Protein AF-A0AAW2I4M1-F1 (afdb_monomer_lite)

InterPro domains:
  IPR051825 SRC Kinase Signaling Inhibitor [PTHR22741] (26-265)

Structure (mmCIF, N/CA/C/O backbone):
data_AF-A0AAW2I4M1-F1
#
_entry.id   AF-A0AAW2I4M1-F1
#
loop_
_atom_site.group_PDB
_atom_site.id
_atom_site.type_symbol
_atom_site.label_atom_id
_atom_site.label_alt_id
_atom_site.label_comp_id
_atom_site.label_asym_id
_atom_site.label_entity_id
_atom_site.label_seq_id
_atom_site.pdbx_PDB_ins_code
_atom_site.Cartn_x
_atom_site.Cartn_y
_atom_site.Cartn_z
_atom_site.occupancy
_atom_site.B_iso_or_equiv
_atom_site.auth_seq_id
_atom_site.auth_comp_id
_atom_site.auth_asym_id
_atom_site.auth_atom_id
_atom_site.pdbx_PDB_model_num
ATOM 1 N N . MET A 1 1 ? 21.484 -5.268 18.959 1.00 37.41 1 MET A N 1
ATOM 2 C CA . MET A 1 1 ? 22.432 -4.167 18.693 1.00 37.41 1 MET A CA 1
ATOM 3 C C . MET A 1 1 ? 23.363 -4.617 17.580 1.00 37.41 1 MET A C 1
ATOM 5 O O . MET A 1 1 ? 24.277 -5.380 17.849 1.00 37.41 1 MET A O 1
ATOM 9 N N . TYR A 1 2 ? 23.075 -4.249 16.332 1.00 39.19 2 TYR A N 1
ATOM 10 C CA . TYR A 1 2 ? 23.971 -4.534 15.210 1.00 39.19 2 TYR A CA 1
ATOM 11 C C . TYR A 1 2 ? 24.931 -3.354 15.072 1.00 39.19 2 TYR A C 1
ATOM 13 O O . TYR A 1 2 ? 24.495 -2.235 14.808 1.00 39.19 2 TYR A O 1
ATOM 21 N N . SER A 1 3 ? 26.212 -3.599 15.346 1.00 45.34 3 SER A N 1
ATOM 22 C CA . SER A 1 3 ? 27.266 -2.592 15.266 1.00 45.34 3 SER A CA 1
ATOM 23 C C . SER A 1 3 ? 27.351 -2.020 13.856 1.00 45.34 3 SER A C 1
ATOM 25 O O . SER A 1 3 ? 27.532 -2.750 12.883 1.00 45.34 3 SER A O 1
ATOM 27 N N . VAL A 1 4 ? 27.239 -0.697 13.771 1.00 45.97 4 VAL A N 1
ATOM 28 C CA . VAL A 1 4 ? 27.587 0.099 12.596 1.00 45.97 4 VAL A CA 1
ATOM 29 C C . VAL A 1 4 ? 29.081 -0.101 12.360 1.00 45.97 4 VAL A C 1
ATOM 31 O O . VAL A 1 4 ? 29.912 0.450 13.078 1.00 45.97 4 VAL A O 1
ATOM 34 N N . ILE A 1 5 ? 29.428 -0.957 11.402 1.00 53.38 5 ILE A N 1
ATOM 35 C CA . ILE A 1 5 ? 30.808 -1.098 10.948 1.00 53.38 5 ILE A CA 1
ATOM 36 C C . ILE A 1 5 ? 31.133 0.200 10.211 1.00 53.38 5 ILE A C 1
ATOM 38 O O . ILE A 1 5 ? 30.559 0.498 9.165 1.00 53.38 5 ILE A O 1
ATOM 42 N N . ASP A 1 6 ? 32.002 0.999 10.820 1.00 50.81 6 ASP A N 1
ATOM 43 C CA . ASP A 1 6 ? 32.414 2.313 10.346 1.00 50.81 6 ASP A CA 1
ATOM 44 C C . ASP A 1 6 ? 32.931 2.210 8.898 1.00 50.81 6 ASP A C 1
ATOM 46 O O . ASP A 1 6 ? 33.855 1.445 8.601 1.00 50.81 6 ASP A O 1
ATOM 50 N N . GLY A 1 7 ? 32.321 2.952 7.967 1.00 53.25 7 GLY A N 1
ATOM 51 C CA . GLY A 1 7 ? 32.614 2.858 6.529 1.00 53.25 7 GLY A CA 1
ATOM 52 C C . GLY A 1 7 ? 34.081 3.141 6.182 1.00 53.25 7 GLY A C 1
ATOM 53 O O . GLY A 1 7 ? 34.576 2.683 5.152 1.00 53.25 7 GLY A O 1
ATOM 54 N N . LYS A 1 8 ? 34.812 3.821 7.075 1.00 53.81 8 LYS A N 1
ATOM 55 C CA . LYS A 1 8 ? 36.263 4.035 6.970 1.00 53.81 8 LYS A CA 1
ATOM 56 C C . LYS A 1 8 ? 37.068 2.751 7.178 1.00 53.81 8 LYS A C 1
ATOM 58 O O . LYS A 1 8 ? 38.068 2.549 6.495 1.00 53.81 8 LYS A O 1
ATOM 63 N N . VAL A 1 9 ? 36.621 1.869 8.073 1.00 55.88 9 VAL A N 1
ATOM 64 C CA . VAL A 1 9 ? 37.269 0.576 8.343 1.00 55.88 9 VAL A CA 1
ATOM 65 C C . VAL A 1 9 ? 37.060 -0.362 7.160 1.00 55.88 9 VAL A C 1
ATOM 67 O O . VAL A 1 9 ? 38.011 -0.981 6.693 1.00 55.88 9 VAL A O 1
ATOM 70 N N . LEU A 1 10 ? 35.847 -0.394 6.602 1.00 58.41 10 LEU A N 1
ATOM 71 C CA . LEU A 1 10 ? 35.556 -1.210 5.424 1.00 58.41 10 LEU A CA 1
ATOM 72 C C . LEU A 1 10 ? 36.328 -0.721 4.185 1.00 58.41 10 LEU A C 1
ATOM 74 O O . LEU A 1 10 ? 36.906 -1.531 3.462 1.00 58.41 10 LEU A O 1
ATOM 78 N N . PHE A 1 11 ? 36.416 0.597 3.974 1.00 59.78 11 PHE A N 1
ATOM 79 C CA . PHE A 1 11 ? 37.222 1.176 2.894 1.00 59.78 11 PHE A CA 1
ATOM 80 C C . PHE A 1 11 ? 38.722 0.898 3.073 1.00 59.78 11 PHE A C 1
ATOM 82 O O . PHE A 1 11 ? 39.405 0.571 2.104 1.00 59.78 11 PHE A O 1
ATOM 89 N N . GLY A 1 12 ? 39.226 0.962 4.310 1.00 63.06 12 GLY A N 1
ATOM 90 C CA . GLY A 1 12 ? 40.608 0.620 4.643 1.00 63.06 12 GLY A CA 1
ATOM 91 C C . GLY A 1 12 ? 40.937 -0.844 4.352 1.00 63.06 12 GLY A C 1
ATOM 92 O O . GLY A 1 12 ? 41.943 -1.126 3.707 1.00 63.06 12 GLY A O 1
ATOM 93 N N . VAL A 1 13 ? 40.061 -1.774 4.738 1.00 64.75 13 VAL A N 1
ATOM 94 C CA . VAL A 1 13 ? 40.242 -3.208 4.464 1.00 64.75 13 VAL A CA 1
ATOM 95 C C . VAL A 1 13 ? 40.206 -3.489 2.958 1.00 64.75 13 VAL A C 1
ATOM 97 O O . VAL A 1 13 ? 41.055 -4.220 2.456 1.00 64.75 13 VAL A O 1
ATOM 100 N N . ILE A 1 14 ? 39.303 -2.849 2.209 1.00 65.25 14 ILE A N 1
ATOM 101 C CA . ILE A 1 14 ? 39.230 -2.992 0.745 1.00 65.25 14 ILE A CA 1
ATOM 102 C C . ILE A 1 14 ? 40.476 -2.407 0.059 1.00 65.25 14 ILE A C 1
ATOM 104 O O . ILE A 1 14 ? 41.011 -3.028 -0.859 1.00 65.25 14 ILE A O 1
ATOM 108 N N . MET A 1 15 ? 40.985 -1.255 0.507 1.00 65.12 15 MET A N 1
ATOM 109 C CA . MET A 1 15 ? 42.227 -0.673 -0.021 1.00 65.12 15 MET A CA 1
ATOM 110 C C . MET A 1 15 ? 43.449 -1.539 0.287 1.00 65.12 15 MET A C 1
ATOM 112 O O . MET A 1 15 ? 44.281 -1.733 -0.594 1.00 65.12 15 MET A O 1
ATOM 116 N N . VAL A 1 16 ? 43.547 -2.106 1.493 1.00 61.16 16 VAL A N 1
ATOM 117 C CA . VAL A 1 16 ? 44.640 -3.020 1.859 1.00 61.16 16 VAL A CA 1
ATOM 118 C C . VAL A 1 16 ? 44.582 -4.293 1.016 1.00 61.16 16 VAL A C 1
ATOM 120 O O . VAL A 1 16 ? 45.611 -4.713 0.496 1.00 61.16 16 VAL A O 1
ATOM 123 N N . ILE A 1 17 ? 43.395 -4.863 0.790 1.00 57.47 17 ILE A N 1
ATOM 124 C CA . ILE A 1 17 ? 43.227 -6.042 -0.073 1.00 57.47 17 ILE A CA 1
ATOM 125 C C . ILE A 1 17 ? 43.612 -5.714 -1.526 1.00 57.47 17 ILE A C 1
ATOM 127 O O . ILE A 1 17 ? 44.391 -6.453 -2.123 1.00 57.47 17 ILE A O 1
ATOM 131 N N . LEU A 1 18 ? 43.174 -4.571 -2.067 1.00 53.28 18 LEU A N 1
ATOM 132 C CA . LEU A 1 18 ? 43.501 -4.147 -3.436 1.00 53.28 18 LEU A CA 1
ATOM 133 C C . LEU A 1 18 ? 44.983 -3.782 -3.632 1.00 53.28 18 LEU A C 1
ATOM 135 O O . LEU A 1 18 ? 45.526 -3.993 -4.718 1.00 53.28 18 LEU A O 1
ATOM 139 N N . VAL A 1 19 ? 45.650 -3.238 -2.609 1.00 53.59 19 VAL A N 1
ATOM 140 C CA . VAL A 1 19 ? 47.096 -2.956 -2.633 1.00 53.59 19 VAL A CA 1
ATOM 141 C C . VAL A 1 19 ? 47.898 -4.258 -2.544 1.00 53.59 19 VAL A C 1
ATOM 143 O O . VAL A 1 19 ? 48.829 -4.450 -3.325 1.00 53.59 19 VAL A O 1
ATOM 146 N N . VAL A 1 20 ? 47.487 -5.196 -1.685 1.00 49.62 20 VAL A N 1
ATOM 147 C CA . VAL A 1 20 ? 48.122 -6.519 -1.550 1.00 49.62 20 VAL A CA 1
ATOM 148 C C . VAL A 1 20 ? 47.950 -7.370 -2.818 1.00 49.62 20 VAL A C 1
ATOM 150 O O . VAL A 1 20 ? 48.879 -8.076 -3.214 1.00 49.62 20 VAL A O 1
ATOM 153 N N . GLU A 1 21 ? 46.813 -7.281 -3.514 1.00 47.69 21 GLU A N 1
ATOM 154 C CA . GLU A 1 21 ? 46.598 -7.976 -4.795 1.00 47.69 21 GLU A CA 1
ATOM 155 C C . GLU A 1 21 ? 47.431 -7.398 -5.949 1.00 47.69 21 GLU A C 1
ATOM 157 O O . GLU A 1 21 ? 47.847 -8.139 -6.851 1.00 47.69 21 GLU A O 1
ATOM 162 N N . ARG A 1 22 ? 47.729 -6.091 -5.906 1.00 50.09 22 ARG A N 1
ATOM 163 C CA . ARG A 1 22 ? 48.550 -5.406 -6.916 1.00 50.09 22 ARG A CA 1
ATOM 164 C C . ARG A 1 22 ? 50.025 -5.813 -6.871 1.00 50.09 22 ARG A C 1
ATOM 166 O O . ARG A 1 22 ? 50.647 -5.871 -7.932 1.00 50.09 22 ARG A O 1
ATOM 173 N N . ASP A 1 23 ? 50.569 -6.123 -5.693 1.00 42.94 23 ASP A N 1
ATOM 174 C CA . ASP A 1 23 ? 51.990 -6.483 -5.530 1.00 42.94 23 ASP A CA 1
ATOM 175 C C . ASP A 1 23 ? 52.293 -7.980 -5.716 1.00 42.94 23 ASP A C 1
ATOM 177 O O . ASP A 1 23 ? 53.435 -8.352 -5.983 1.00 42.94 23 ASP A O 1
ATOM 181 N N . ARG A 1 24 ? 51.283 -8.859 -5.681 1.00 50.50 24 ARG A N 1
ATOM 182 C CA . ARG A 1 24 ? 51.477 -10.316 -5.838 1.00 50.50 24 ARG A CA 1
ATOM 183 C C . ARG A 1 24 ? 51.859 -10.788 -7.247 1.00 50.50 24 ARG A C 1
ATOM 185 O O . ARG A 1 24 ? 52.214 -11.950 -7.414 1.00 50.50 24 ARG A O 1
ATOM 192 N N . HIS A 1 25 ? 51.809 -9.915 -8.254 1.00 48.94 25 HIS A N 1
ATOM 193 C CA . HIS A 1 25 ? 51.965 -10.301 -9.664 1.00 48.94 25 HIS A CA 1
ATOM 194 C C . HIS A 1 25 ? 53.190 -9.703 -10.368 1.00 48.94 25 HIS A C 1
ATOM 196 O O . HIS A 1 25 ? 53.301 -9.809 -11.592 1.00 48.94 25 HIS A O 1
ATOM 202 N N . LYS A 1 26 ? 54.136 -9.098 -9.640 1.00 41.81 26 LYS A N 1
ATOM 203 C CA . LYS A 1 26 ? 55.430 -8.744 -10.239 1.00 41.81 26 LYS A CA 1
ATOM 204 C C . LYS A 1 26 ? 56.326 -9.989 -10.296 1.00 41.81 26 LYS A C 1
ATOM 206 O O . LYS A 1 26 ? 56.642 -10.539 -9.243 1.00 41.81 26 LYS A O 1
ATOM 211 N N . PRO A 1 27 ? 56.758 -10.453 -11.484 1.00 47.62 27 PRO A N 1
ATOM 212 C CA . PRO A 1 27 ? 57.771 -11.498 -11.549 1.00 47.62 27 PRO A CA 1
ATOM 213 C C . PRO A 1 27 ? 59.093 -10.967 -10.965 1.00 47.62 27 PRO A C 1
ATOM 215 O O . PRO A 1 27 ? 59.407 -9.788 -11.167 1.00 47.62 27 PRO A O 1
ATOM 218 N N . PRO A 1 28 ? 59.874 -11.801 -10.251 1.00 53.78 28 PRO A N 1
ATOM 219 C CA . PRO A 1 28 ? 61.160 -11.381 -9.708 1.00 53.78 28 PRO A CA 1
ATOM 220 C C . PRO A 1 28 ? 62.112 -10.959 -10.842 1.00 53.78 28 PRO A C 1
ATOM 222 O O . PRO A 1 28 ? 62.035 -11.515 -11.946 1.00 53.78 28 PRO A O 1
ATOM 225 N N . PRO A 1 29 ? 63.000 -9.975 -10.601 1.00 53.22 29 PRO A N 1
ATOM 226 C CA . PRO A 1 29 ? 63.954 -9.529 -11.609 1.00 53.22 29 PRO A CA 1
ATOM 227 C C . PRO A 1 29 ? 64.901 -10.679 -11.995 1.00 53.22 29 PRO A C 1
ATOM 229 O O . PRO A 1 29 ? 65.249 -11.497 -11.139 1.00 53.22 29 PRO A O 1
ATOM 232 N N . PRO A 1 30 ? 65.325 -10.769 -13.270 1.00 54.16 30 PRO A N 1
ATOM 233 C CA . PRO A 1 30 ? 66.221 -11.833 -13.706 1.00 54.16 30 PRO A CA 1
ATOM 234 C C . PRO A 1 30 ? 67.575 -11.744 -12.973 1.00 54.16 30 PRO A C 1
ATOM 236 O O . PRO A 1 30 ? 68.058 -10.635 -12.720 1.00 54.16 30 PRO A O 1
ATOM 239 N N . PRO A 1 31 ? 68.203 -12.887 -12.631 1.00 56.81 31 PRO A N 1
ATOM 240 C CA . PRO A 1 31 ? 69.492 -12.895 -11.948 1.00 56.81 31 PRO A CA 1
ATOM 241 C C . PRO A 1 31 ? 70.578 -12.294 -12.849 1.00 56.81 31 PRO A C 1
ATOM 243 O O . PRO A 1 31 ? 70.616 -12.542 -14.055 1.00 56.81 31 PRO A O 1
ATOM 246 N N . LYS A 1 32 ? 71.462 -11.486 -12.254 1.00 44.62 32 LYS A N 1
ATOM 247 C CA . LYS A 1 32 ? 72.597 -10.871 -12.957 1.00 44.62 32 LYS A CA 1
ATOM 248 C C . LYS A 1 32 ? 73.586 -11.962 -13.404 1.00 44.62 32 LYS A C 1
ATOM 250 O O . LYS A 1 32 ? 73.822 -12.890 -12.627 1.00 44.62 32 LYS A O 1
ATOM 255 N N . PRO A 1 33 ? 74.180 -11.872 -14.608 1.00 45.84 33 PRO A N 1
ATOM 256 C CA . PRO A 1 33 ? 75.180 -12.841 -15.040 1.00 45.84 33 PRO A CA 1
ATOM 257 C C . PRO A 1 33 ? 76.421 -12.754 -14.144 1.00 45.84 33 PRO A C 1
ATOM 259 O O . PRO A 1 33 ? 76.890 -11.663 -13.822 1.00 45.84 33 PRO A O 1
ATOM 262 N N . ILE A 1 34 ? 76.935 -13.915 -13.736 1.00 48.06 34 ILE A N 1
ATOM 263 C CA . ILE A 1 34 ? 78.163 -14.036 -12.945 1.00 48.06 34 ILE A CA 1
ATOM 264 C C . ILE A 1 34 ? 79.326 -13.519 -13.796 1.00 48.06 34 ILE A C 1
ATOM 266 O O . ILE A 1 34 ? 79.626 -14.072 -14.854 1.00 48.06 34 ILE A O 1
ATOM 270 N N . SER A 1 35 ? 79.971 -12.447 -13.343 1.00 48.53 35 SER A N 1
ATOM 271 C CA . SER A 1 35 ? 81.217 -11.948 -13.917 1.00 48.53 35 SER A CA 1
ATOM 272 C C . SER A 1 35 ? 82.348 -12.937 -13.621 1.00 48.53 35 SER A C 1
ATOM 274 O O . SER A 1 35 ? 82.690 -13.146 -12.458 1.00 48.53 35 SER A O 1
ATOM 276 N N . LEU A 1 36 ? 82.935 -13.534 -14.659 1.00 38.94 36 LEU A N 1
ATOM 277 C CA . LEU A 1 36 ? 84.170 -14.313 -14.557 1.00 38.94 36 LEU A CA 1
ATOM 278 C C . LEU A 1 36 ? 85.358 -13.342 -14.508 1.00 38.94 36 LEU A C 1
ATOM 280 O O . LEU A 1 36 ? 85.657 -12.694 -15.510 1.00 38.94 36 LEU A O 1
ATOM 284 N N . SER A 1 37 ? 86.021 -13.229 -13.354 1.00 35.44 37 SER A N 1
ATOM 285 C CA . SER A 1 37 ? 87.367 -12.654 -13.268 1.00 35.44 37 SER A CA 1
ATOM 286 C C . SER A 1 37 ? 88.421 -13.750 -13.509 1.00 35.44 37 SER A C 1
ATOM 288 O O . SER A 1 37 ? 88.175 -14.917 -13.190 1.00 35.44 37 SER A O 1
ATOM 290 N N . PRO A 1 38 ? 89.575 -13.416 -14.115 1.00 46.81 38 PRO A N 1
ATOM 291 C CA . PRO A 1 38 ? 90.514 -14.401 -14.628 1.00 46.81 38 PRO A CA 1
ATOM 292 C C . PRO A 1 38 ? 91.591 -14.713 -13.586 1.00 46.81 38 PRO A C 1
ATOM 294 O O . PRO A 1 38 ? 92.314 -13.826 -13.140 1.00 46.81 38 PRO A O 1
ATOM 297 N N . GLY A 1 39 ? 91.732 -15.983 -13.224 1.00 46.69 39 GLY A N 1
ATOM 298 C CA . GLY A 1 39 ? 92.878 -16.447 -12.448 1.00 46.69 39 GLY A CA 1
ATOM 299 C C . GLY A 1 39 ? 92.543 -17.645 -11.575 1.00 46.69 39 GLY A C 1
ATOM 300 O O . GLY A 1 39 ? 91.592 -17.600 -10.809 1.00 46.69 39 GLY A O 1
ATOM 301 N N . GLN A 1 40 ? 93.378 -18.680 -11.676 1.00 45.38 40 GLN A N 1
ATOM 302 C CA . GLN A 1 40 ? 93.408 -19.886 -10.836 1.00 45.38 40 GLN A CA 1
ATOM 303 C C . GLN A 1 40 ? 92.379 -20.978 -11.141 1.00 45.38 40 GLN A C 1
ATOM 305 O O . GLN A 1 40 ? 91.562 -21.303 -10.295 1.00 45.38 40 GLN A O 1
ATOM 310 N N . TYR A 1 41 ? 92.507 -21.648 -12.290 1.00 41.00 41 TYR A N 1
ATOM 311 C CA . TYR A 1 41 ? 92.114 -23.063 -12.425 1.00 41.00 41 TYR A CA 1
ATOM 312 C C . TYR A 1 41 ? 92.988 -23.774 -13.472 1.00 41.00 41 TYR A C 1
ATOM 314 O O . TYR A 1 41 ? 92.487 -24.358 -14.426 1.00 41.00 41 TYR A O 1
ATOM 322 N N . ASP A 1 42 ? 94.309 -23.744 -13.284 1.00 43.12 42 ASP A N 1
ATOM 323 C CA . ASP A 1 42 ? 95.263 -24.463 -14.151 1.00 43.12 42 ASP A CA 1
ATOM 324 C C . ASP A 1 42 ? 95.545 -25.914 -13.688 1.00 43.12 42 ASP A C 1
ATOM 326 O O . ASP A 1 42 ? 96.395 -26.601 -14.235 1.00 43.12 42 ASP A O 1
ATOM 330 N N . SER A 1 43 ? 94.795 -26.427 -12.700 1.00 44.28 43 SER A N 1
ATOM 331 C CA . SER A 1 43 ? 94.982 -27.798 -12.171 1.00 44.28 43 SER A CA 1
ATOM 332 C C . SER A 1 43 ? 93.713 -28.656 -12.118 1.00 44.28 43 SER A C 1
ATOM 334 O O . SER A 1 43 ? 93.678 -29.651 -11.406 1.00 44.28 43 SER A O 1
ATOM 336 N N . ARG A 1 44 ? 92.651 -28.313 -12.862 1.00 46.09 44 ARG A N 1
ATOM 337 C CA . ARG A 1 44 ? 91.463 -29.194 -13.014 1.00 46.09 44 ARG A CA 1
ATOM 338 C C . ARG A 1 44 ? 91.099 -29.533 -14.462 1.00 46.09 44 ARG A C 1
ATOM 340 O O . ARG A 1 44 ? 90.159 -30.285 -14.702 1.00 46.09 44 ARG A O 1
ATOM 347 N N . ILE A 1 45 ? 91.841 -29.006 -15.437 1.00 50.22 45 ILE A N 1
ATOM 348 C CA . ILE A 1 45 ? 91.566 -29.244 -16.863 1.00 50.22 45 ILE A CA 1
ATOM 349 C C . ILE A 1 45 ? 91.995 -30.650 -17.310 1.00 50.22 45 ILE A C 1
ATOM 351 O O . ILE A 1 45 ? 91.452 -31.169 -18.285 1.00 50.22 45 ILE A O 1
ATOM 355 N N . VAL A 1 46 ? 92.892 -31.316 -16.579 1.00 49.53 46 VAL A N 1
ATOM 356 C CA . VAL A 1 46 ? 93.339 -32.667 -16.951 1.00 49.53 46 VAL A CA 1
ATOM 357 C C . VAL A 1 46 ? 92.332 -33.744 -16.519 1.00 49.53 46 VAL A C 1
ATOM 359 O O . VAL A 1 46 ? 92.085 -34.669 -17.289 1.00 49.53 46 VAL A O 1
ATOM 362 N N . ASP A 1 47 ? 91.632 -33.563 -15.393 1.00 50.03 47 ASP A N 1
ATOM 363 C CA . ASP A 1 47 ? 90.639 -34.542 -14.918 1.00 50.03 47 ASP A CA 1
ATOM 364 C C . ASP A 1 47 ? 89.292 -34.463 -15.651 1.00 50.03 47 ASP A C 1
ATOM 366 O O . ASP A 1 47 ? 88.620 -35.475 -15.825 1.00 50.03 47 ASP A O 1
ATOM 370 N N . ASN A 1 48 ? 88.897 -33.295 -16.172 1.00 48.47 48 ASN A N 1
ATOM 371 C CA . ASN A 1 48 ? 87.648 -33.186 -16.939 1.00 48.47 48 ASN A CA 1
ATOM 372 C C . ASN A 1 48 ? 87.804 -33.609 -18.416 1.00 48.47 48 ASN A C 1
ATOM 374 O O . ASN A 1 48 ? 86.813 -33.830 -19.109 1.00 48.47 48 ASN A O 1
ATOM 378 N N . ARG A 1 49 ? 89.041 -33.733 -18.924 1.00 48.78 49 ARG A N 1
ATOM 379 C CA . ARG A 1 49 ? 89.313 -34.113 -20.324 1.00 48.78 49 ARG A CA 1
ATOM 380 C C . ARG A 1 49 ? 89.257 -35.625 -20.562 1.00 48.78 49 ARG A C 1
ATOM 382 O O . ARG A 1 49 ? 89.040 -36.041 -21.699 1.00 48.78 49 ARG A O 1
ATOM 389 N N . LEU A 1 50 ? 89.404 -36.434 -19.514 1.00 50.69 50 LEU A N 1
ATOM 390 C CA . LEU A 1 50 ? 89.301 -37.896 -19.596 1.00 50.69 50 LEU A CA 1
ATOM 391 C C . LEU A 1 50 ? 87.859 -38.411 -19.480 1.00 50.69 50 LEU A C 1
ATOM 393 O O . LEU A 1 50 ? 87.565 -39.494 -19.970 1.00 50.69 50 LEU A O 1
ATOM 397 N N . VAL A 1 51 ? 86.929 -37.621 -18.936 1.00 55.28 51 VAL A N 1
ATOM 398 C CA . VAL A 1 51 ? 85.524 -38.046 -18.772 1.00 55.28 51 VAL A CA 1
ATOM 399 C C . VAL A 1 51 ? 84.731 -38.004 -20.091 1.00 55.28 51 VAL A C 1
ATOM 401 O O . VAL A 1 51 ? 83.705 -38.664 -20.218 1.00 55.28 51 VAL A O 1
ATOM 404 N N . TYR A 1 52 ? 85.215 -37.284 -21.111 1.00 49.94 52 TYR A N 1
ATOM 405 C CA . TYR A 1 52 ? 84.494 -37.105 -22.382 1.00 49.94 52 TYR A CA 1
ATOM 406 C C . TYR A 1 52 ? 85.065 -37.881 -23.575 1.00 49.94 52 TYR A C 1
ATOM 408 O O . TYR A 1 52 ? 84.455 -37.841 -24.644 1.00 49.94 52 TYR A O 1
ATOM 416 N N . ARG A 1 53 ? 86.222 -38.553 -23.453 1.00 48.81 53 ARG A N 1
ATOM 417 C CA . ARG A 1 53 ? 86.939 -39.046 -24.644 1.00 48.81 53 ARG A CA 1
ATOM 418 C C . ARG A 1 53 ? 86.654 -40.490 -25.074 1.00 48.81 53 ARG A C 1
ATOM 420 O O . ARG A 1 53 ? 86.918 -40.776 -26.231 1.00 48.81 53 ARG A O 1
ATOM 427 N N . ASP A 1 54 ? 86.034 -41.333 -24.247 1.00 47.78 54 ASP A N 1
ATOM 428 C CA . ASP A 1 54 ? 85.664 -42.711 -24.637 1.00 47.78 54 ASP A CA 1
ATOM 429 C C . ASP A 1 54 ? 84.236 -43.095 -24.218 1.00 47.78 54 ASP A C 1
ATOM 431 O O . ASP A 1 54 ? 83.974 -44.146 -23.637 1.00 47.78 54 ASP A O 1
ATOM 435 N N . LEU A 1 55 ? 83.265 -42.245 -24.553 1.00 55.38 55 LEU A N 1
ATOM 436 C CA . LEU A 1 55 ? 81.858 -42.645 -24.577 1.00 55.38 55 LEU A CA 1
ATOM 437 C C . LEU A 1 55 ? 81.529 -43.184 -25.980 1.00 55.38 55 LEU A C 1
ATOM 439 O O . LEU A 1 55 ? 80.978 -42.471 -26.819 1.00 55.38 55 LEU A O 1
ATOM 443 N N . GLN A 1 56 ? 81.878 -44.445 -26.261 1.00 59.22 56 GLN A N 1
ATOM 444 C CA . GLN A 1 56 ? 81.329 -45.150 -27.427 1.00 59.22 56 GLN A CA 1
ATOM 445 C C . GLN A 1 56 ? 79.838 -45.418 -27.177 1.00 59.22 56 GLN A C 1
ATOM 447 O O . GLN A 1 56 ? 79.443 -46.473 -26.686 1.00 59.22 56 GLN A O 1
ATOM 452 N N . LEU A 1 57 ? 78.994 -44.420 -27.456 1.00 59.97 57 LEU A N 1
ATOM 453 C CA . LEU A 1 57 ? 77.544 -44.573 -27.395 1.00 59.97 57 LEU A CA 1
ATOM 454 C C . LEU A 1 57 ? 77.109 -45.539 -28.497 1.00 59.97 57 LEU A C 1
ATOM 456 O O . LEU A 1 57 ? 77.287 -45.251 -29.682 1.00 59.97 57 LEU A O 1
ATOM 460 N N . THR A 1 58 ? 76.482 -46.652 -28.115 1.00 75.56 58 THR A N 1
ATOM 461 C CA . THR A 1 58 ? 75.757 -47.504 -29.061 1.00 75.56 58 THR A CA 1
ATOM 462 C C . THR A 1 58 ? 74.754 -46.654 -29.860 1.00 75.56 58 THR A C 1
ATOM 464 O O . THR A 1 58 ? 74.163 -45.717 -29.307 1.00 75.56 58 THR A O 1
ATOM 467 N N . PRO A 1 59 ? 74.520 -46.955 -31.154 1.00 79.00 59 PRO A N 1
ATOM 468 C CA . PRO A 1 59 ? 73.588 -46.201 -32.004 1.00 79.00 59 PRO A CA 1
ATOM 469 C C . PRO A 1 59 ? 72.198 -46.015 -31.373 1.00 79.00 59 PRO A C 1
ATOM 471 O O . PRO A 1 59 ? 71.552 -44.980 -31.537 1.00 79.00 59 PRO A O 1
ATOM 474 N N . GLU A 1 60 ? 71.764 -46.997 -30.586 1.00 81.06 60 GLU A N 1
ATOM 475 C CA . GLU A 1 60 ? 70.529 -46.983 -29.799 1.00 81.06 60 GLU A CA 1
ATOM 476 C C . GLU A 1 60 ? 70.535 -45.900 -28.709 1.00 81.06 60 GLU A C 1
ATOM 478 O O . GLU A 1 60 ? 69.583 -45.124 -28.609 1.00 81.06 60 GLU A O 1
ATOM 483 N N . MET A 1 61 ? 71.624 -45.773 -27.946 1.00 82.12 61 MET A N 1
ATOM 484 C CA . MET A 1 61 ? 71.771 -44.762 -26.893 1.00 82.12 61 MET A CA 1
ATOM 485 C C . MET A 1 61 ? 71.858 -43.344 -27.477 1.00 82.12 61 MET A C 1
ATOM 487 O O . MET A 1 61 ? 71.301 -42.395 -26.920 1.00 82.12 61 MET A O 1
ATOM 491 N N . TYR A 1 62 ? 72.469 -43.195 -28.656 1.00 85.50 62 TYR A N 1
ATOM 492 C CA . TYR A 1 62 ? 72.483 -41.930 -29.394 1.00 85.50 62 TYR A CA 1
ATOM 493 C C . TYR A 1 62 ? 71.078 -41.519 -29.875 1.00 85.50 62 TYR A C 1
ATOM 495 O O . TYR A 1 62 ? 70.679 -40.358 -29.741 1.00 85.50 62 TYR A O 1
ATOM 503 N N . ASN A 1 63 ? 70.288 -42.475 -30.372 1.00 89.12 63 ASN A N 1
ATOM 504 C CA . ASN A 1 63 ? 68.898 -42.241 -30.771 1.00 89.12 63 ASN A CA 1
ATOM 505 C C . ASN A 1 63 ? 68.001 -41.892 -29.573 1.00 89.12 63 ASN A C 1
ATOM 507 O O . ASN A 1 63 ? 67.179 -40.977 -29.670 1.00 89.12 63 ASN A O 1
ATOM 511 N N . GLN A 1 64 ? 68.190 -42.555 -28.427 1.00 90.62 64 GLN A N 1
ATOM 512 C CA . GLN A 1 64 ? 67.492 -42.228 -27.181 1.00 90.62 64 GLN A CA 1
ATOM 513 C C . GLN A 1 64 ? 67.829 -40.812 -26.695 1.00 90.62 64 GLN A C 1
ATOM 515 O O . GLN A 1 64 ? 66.917 -40.036 -26.403 1.00 90.62 64 GLN A O 1
ATOM 520 N N . LEU A 1 65 ? 69.112 -40.432 -26.680 1.00 90.06 65 LEU A N 1
ATOM 521 C CA . LEU A 1 65 ? 69.547 -39.093 -26.276 1.00 90.06 65 LEU A CA 1
ATOM 522 C C . LEU A 1 65 ? 69.000 -38.009 -27.215 1.00 90.06 65 LEU A C 1
ATOM 524 O O . LEU A 1 65 ? 68.492 -36.987 -26.752 1.00 90.06 65 LEU A O 1
ATOM 528 N N . ARG A 1 66 ? 69.013 -38.253 -28.532 1.00 90.62 66 ARG A N 1
ATOM 529 C CA . ARG A 1 66 ? 68.398 -37.367 -29.533 1.00 90.62 66 ARG A CA 1
ATOM 530 C C . ARG A 1 66 ? 66.885 -37.236 -29.317 1.00 90.62 66 ARG A C 1
ATOM 532 O O . ARG A 1 66 ? 66.342 -36.135 -29.418 1.00 90.62 66 ARG A O 1
ATOM 539 N N . GLY A 1 67 ? 66.207 -38.333 -28.978 1.00 92.00 67 GLY A N 1
ATOM 540 C CA . GLY A 1 67 ? 64.785 -38.344 -28.630 1.00 92.00 67 GLY A CA 1
ATOM 541 C C . GLY A 1 67 ? 64.476 -37.530 -27.370 1.00 92.00 67 GLY A C 1
ATOM 542 O O . GLY A 1 67 ? 63.536 -36.734 -27.367 1.00 92.00 67 GLY A O 1
ATOM 543 N N . LEU A 1 68 ? 65.294 -37.663 -26.323 1.00 93.00 68 LEU A N 1
ATOM 544 C CA . LEU A 1 68 ? 65.183 -36.868 -25.097 1.00 93.00 68 LEU A CA 1
ATOM 545 C C . LEU A 1 68 ? 65.471 -35.384 -25.349 1.00 93.00 68 LEU A C 1
ATOM 547 O O . LEU A 1 68 ? 64.731 -34.529 -24.867 1.00 93.00 68 LEU A O 1
ATOM 551 N N . GLN A 1 69 ? 66.485 -35.064 -26.155 1.00 93.44 69 GLN A N 1
ATOM 552 C CA . GLN A 1 69 ? 66.800 -33.689 -26.543 1.00 93.44 69 GLN A CA 1
ATOM 553 C C . GLN A 1 69 ? 65.642 -33.044 -27.314 1.00 93.44 69 GLN A C 1
ATOM 555 O O . GLN A 1 69 ? 65.302 -31.888 -27.052 1.00 93.44 69 GLN A O 1
ATOM 560 N N . LYS A 1 70 ? 65.009 -33.790 -28.229 1.00 95.44 70 LYS A N 1
ATOM 561 C CA . LYS A 1 70 ? 63.816 -33.336 -28.952 1.00 95.44 70 LYS A CA 1
ATOM 562 C C . LYS A 1 70 ? 62.663 -33.058 -27.983 1.00 95.44 70 LYS A C 1
ATOM 564 O O . LYS A 1 70 ? 62.178 -31.933 -27.956 1.00 95.44 70 LYS A O 1
ATOM 569 N N . LYS A 1 71 ? 62.327 -34.004 -27.096 1.00 94.75 71 LYS A N 1
ATOM 570 C CA . LYS A 1 71 ? 61.292 -33.814 -26.059 1.00 94.75 71 LYS A CA 1
ATOM 571 C C . LYS A 1 71 ? 61.577 -32.607 -25.160 1.00 94.75 71 LYS A C 1
ATOM 573 O O . LYS A 1 71 ? 60.682 -31.823 -24.871 1.00 94.75 71 LYS A O 1
ATOM 578 N N . ALA A 1 72 ? 62.832 -32.403 -24.761 1.00 94.31 72 ALA A N 1
ATOM 579 C CA . ALA A 1 72 ? 63.232 -31.249 -23.959 1.00 94.31 72 ALA A CA 1
ATOM 580 C C . ALA A 1 72 ? 63.153 -29.918 -24.733 1.00 94.31 72 ALA A C 1
ATOM 582 O O . ALA A 1 72 ? 63.017 -28.855 -24.123 1.00 94.31 72 ALA A O 1
ATOM 583 N N . LYS A 1 73 ? 63.276 -29.937 -26.065 1.00 95.38 73 LYS A N 1
ATOM 584 C CA . LYS A 1 73 ? 63.063 -28.763 -26.923 1.00 95.38 73 LYS A CA 1
ATOM 585 C C . LYS A 1 73 ? 61.571 -28.472 -27.089 1.00 95.38 73 LYS A C 1
ATOM 587 O O . LYS A 1 73 ? 61.188 -27.308 -26.977 1.00 95.38 73 LYS A O 1
ATOM 592 N N . ASP A 1 74 ? 60.769 -29.513 -27.285 1.00 95.75 74 ASP A N 1
ATOM 593 C CA . ASP A 1 74 ? 59.316 -29.432 -27.447 1.00 95.75 74 ASP A CA 1
ATOM 594 C C . ASP A 1 74 ? 58.659 -28.915 -26.155 1.00 95.75 74 ASP A C 1
ATOM 596 O O . ASP A 1 74 ? 57.964 -27.905 -26.191 1.00 95.75 74 ASP A O 1
ATOM 600 N N . LEU A 1 75 ? 59.027 -29.454 -24.985 1.00 96.38 75 LEU A N 1
ATOM 601 C CA . LEU A 1 75 ? 58.574 -28.946 -23.678 1.00 96.38 75 LEU A CA 1
ATOM 602 C C . LEU A 1 75 ? 58.963 -27.479 -23.438 1.00 96.38 75 LEU A C 1
ATOM 604 O O . LEU A 1 75 ? 58.190 -26.697 -22.885 1.00 96.38 75 LEU A O 1
ATOM 608 N N . ARG A 1 76 ? 60.161 -27.059 -23.873 1.00 95.56 76 ARG A N 1
ATOM 609 C CA . ARG A 1 76 ? 60.562 -25.643 -23.798 1.00 95.56 76 ARG A CA 1
ATOM 610 C C . ARG A 1 76 ? 59.719 -24.758 -24.713 1.00 95.56 76 ARG A C 1
ATOM 612 O O . ARG A 1 76 ? 59.539 -23.583 -24.398 1.00 95.56 76 ARG A O 1
ATOM 619 N N . GLN A 1 77 ? 59.269 -25.278 -25.852 1.00 96.00 77 GLN A N 1
ATOM 620 C CA . GLN A 1 77 ? 58.376 -24.562 -26.756 1.00 96.00 77 GLN A CA 1
ATOM 621 C C . GLN A 1 77 ? 56.975 -24.456 -26.149 1.00 96.00 77 GLN A C 1
ATOM 623 O O . GLN A 1 77 ? 56.481 -23.340 -26.013 1.00 96.00 77 GLN A O 1
ATOM 628 N N . GLU A 1 78 ? 56.418 -25.559 -25.649 1.00 95.50 78 GLU A N 1
ATOM 629 C CA . GLU A 1 78 ? 55.135 -25.570 -24.939 1.00 95.50 78 GLU A CA 1
ATOM 630 C C . GLU A 1 78 ? 55.130 -24.600 -23.757 1.00 95.50 78 GLU A C 1
ATOM 632 O O . GLU A 1 78 ? 54.192 -23.828 -23.607 1.00 95.50 78 GLU A O 1
ATOM 637 N N . MET A 1 79 ? 56.206 -24.541 -22.965 1.00 95.69 79 MET A N 1
ATOM 638 C CA . MET A 1 79 ? 56.319 -23.581 -21.862 1.00 95.69 79 MET A CA 1
ATOM 639 C C . MET A 1 79 ? 56.279 -22.120 -22.346 1.00 95.69 79 MET A C 1
ATOM 641 O O . MET A 1 79 ? 55.671 -21.264 -21.696 1.00 95.69 79 MET A O 1
ATOM 645 N N . ARG A 1 80 ? 56.920 -21.806 -23.483 1.00 95.50 80 ARG A N 1
ATOM 646 C CA . ARG A 1 80 ? 56.858 -20.461 -24.084 1.00 95.50 80 ARG A CA 1
ATOM 647 C C . ARG A 1 80 ? 55.447 -20.135 -24.559 1.00 95.50 80 ARG A C 1
ATOM 649 O O . ARG A 1 80 ? 54.991 -19.009 -24.357 1.00 95.50 80 ARG A O 1
ATOM 656 N N . ASP A 1 81 ? 54.768 -21.105 -25.155 1.00 94.31 81 ASP A N 1
ATOM 657 C CA . ASP A 1 81 ? 53.415 -20.932 -25.671 1.00 94.31 81 ASP A CA 1
ATOM 658 C C . ASP A 1 81 ? 52.399 -20.803 -24.529 1.00 94.31 81 ASP A C 1
ATOM 660 O O . ASP A 1 81 ? 51.581 -19.882 -24.544 1.00 94.31 81 ASP A O 1
ATOM 664 N N . LEU A 1 82 ? 52.544 -21.590 -23.457 1.00 95.44 82 LEU A N 1
ATOM 665 C CA . LEU A 1 82 ? 51.771 -21.447 -22.220 1.00 95.44 82 LEU A CA 1
ATOM 666 C C . LEU A 1 82 ? 51.956 -20.064 -21.593 1.00 95.44 82 LEU A C 1
ATOM 668 O O . LEU A 1 82 ? 50.990 -19.452 -21.143 1.00 95.44 82 LEU A O 1
ATOM 672 N N . ARG A 1 83 ? 53.187 -19.537 -21.588 1.00 95.44 83 ARG A N 1
ATOM 673 C CA . ARG A 1 83 ? 53.470 -18.202 -21.046 1.00 95.44 83 ARG A CA 1
ATOM 674 C C . ARG A 1 83 ? 52.772 -17.103 -21.847 1.00 95.44 83 ARG A C 1
ATOM 676 O O . ARG A 1 83 ? 52.189 -16.202 -21.248 1.00 95.44 83 ARG A O 1
ATOM 683 N N . LYS A 1 84 ? 52.802 -17.182 -23.180 1.00 95.31 84 LYS A N 1
ATOM 684 C CA . LYS A 1 84 ? 52.074 -16.245 -24.051 1.00 95.31 84 LYS A CA 1
ATOM 685 C C . LYS A 1 84 ? 50.569 -16.353 -23.833 1.00 95.31 84 LYS A C 1
ATOM 687 O O . LYS A 1 84 ? 49.911 -15.338 -23.632 1.00 95.31 84 LYS A O 1
ATOM 692 N N . MET A 1 85 ? 50.042 -17.575 -23.804 1.00 94.50 85 MET A N 1
ATOM 693 C CA . MET A 1 85 ? 48.623 -17.833 -23.575 1.00 94.50 85 MET A CA 1
ATOM 694 C C . MET A 1 85 ? 48.159 -17.293 -22.218 1.00 94.50 85 MET A C 1
ATOM 696 O O . MET A 1 85 ? 47.133 -16.623 -22.151 1.00 94.50 85 MET A O 1
ATOM 700 N N . SER A 1 86 ? 48.944 -17.500 -21.158 1.00 91.06 86 SER A N 1
ATOM 701 C CA . SER A 1 86 ? 48.681 -16.953 -19.823 1.00 91.06 86 SER A CA 1
ATOM 702 C C . SER A 1 86 ? 48.674 -15.420 -19.820 1.00 91.06 86 SER A C 1
ATOM 704 O O . SER A 1 86 ? 47.776 -14.806 -19.243 1.00 91.06 86 SER A O 1
ATOM 706 N N . GLN A 1 87 ? 49.619 -14.780 -20.517 1.00 94.31 87 GLN A N 1
ATOM 707 C CA . GLN A 1 87 ? 49.662 -13.320 -20.627 1.00 94.31 87 GLN A CA 1
ATOM 708 C C . GLN A 1 87 ? 48.437 -12.762 -21.366 1.00 94.31 87 GLN A C 1
ATOM 710 O O . GLN A 1 87 ? 47.858 -11.765 -20.919 1.00 94.31 87 GLN A O 1
ATOM 715 N N . THR A 1 88 ? 48.019 -13.416 -22.454 1.00 93.62 88 THR A N 1
ATOM 716 C CA . THR A 1 88 ? 46.810 -13.056 -23.203 1.00 93.62 88 THR A CA 1
ATOM 717 C C . THR A 1 88 ? 45.557 -13.264 -22.357 1.00 93.62 88 THR A C 1
ATOM 719 O O . THR A 1 88 ? 44.772 -12.329 -22.226 1.00 93.62 88 THR A O 1
ATOM 722 N N . GLN A 1 89 ? 45.406 -14.416 -21.689 1.00 91.62 89 GLN A N 1
ATOM 723 C CA . GLN A 1 89 ? 44.290 -14.662 -20.766 1.00 91.62 89 GLN A CA 1
ATOM 724 C C . GLN A 1 89 ? 44.213 -13.593 -19.677 1.00 91.62 89 GLN A C 1
ATOM 726 O O . GLN A 1 89 ? 43.140 -13.058 -19.415 1.00 91.62 89 GLN A O 1
ATOM 731 N N . ALA A 1 90 ? 45.345 -13.223 -19.076 1.00 92.38 90 ALA A N 1
ATOM 732 C CA . ALA A 1 90 ? 45.371 -12.183 -18.057 1.00 92.38 90 ALA A CA 1
ATOM 733 C C . ALA A 1 90 ? 44.914 -10.821 -18.610 1.00 92.38 90 ALA A C 1
ATOM 735 O O . ALA A 1 90 ? 44.279 -10.047 -17.895 1.00 92.38 90 ALA A O 1
ATOM 736 N N . HIS A 1 91 ? 45.222 -10.504 -19.872 1.00 92.62 91 HIS A N 1
ATOM 737 C CA . HIS A 1 91 ? 44.733 -9.287 -20.519 1.00 92.62 91 HIS A CA 1
ATOM 738 C C . HIS A 1 91 ? 43.226 -9.337 -20.777 1.00 92.62 91 HIS A C 1
ATOM 740 O O . HIS A 1 91 ? 42.526 -8.411 -20.370 1.00 92.62 91 HIS A O 1
ATOM 746 N N . THR A 1 92 ? 42.730 -10.442 -21.334 1.00 94.19 92 THR A N 1
ATOM 747 C CA . THR A 1 92 ? 41.299 -10.670 -21.566 1.00 94.19 92 THR A CA 1
ATOM 748 C C . THR A 1 92 ? 40.499 -10.607 -20.266 1.00 94.19 92 THR A C 1
ATOM 750 O O . THR A 1 92 ? 39.453 -9.969 -20.219 1.00 94.19 92 THR A O 1
ATOM 753 N N . ILE A 1 93 ? 41.006 -11.190 -19.176 1.00 94.44 93 ILE A N 1
ATOM 754 C CA . ILE A 1 93 ? 40.366 -11.113 -17.855 1.00 94.44 93 ILE A CA 1
ATOM 755 C C . ILE A 1 93 ? 40.320 -9.661 -17.362 1.00 94.44 93 ILE A C 1
ATOM 757 O O . ILE A 1 93 ? 39.278 -9.207 -16.896 1.00 94.44 93 ILE A O 1
ATOM 761 N N . ARG A 1 94 ? 41.409 -8.889 -17.508 1.00 94.19 94 ARG A N 1
ATOM 762 C CA . ARG A 1 94 ? 41.415 -7.456 -17.147 1.00 94.19 94 ARG A CA 1
ATOM 763 C C . ARG A 1 94 ? 40.405 -6.642 -17.959 1.00 94.19 94 ARG A C 1
ATOM 765 O O . ARG A 1 94 ? 39.860 -5.671 -17.439 1.00 94.19 94 ARG A O 1
ATOM 772 N N . GLU A 1 95 ? 40.174 -7.000 -19.216 1.00 95.50 95 GLU A N 1
ATOM 773 C CA . GLU A 1 95 ? 39.156 -6.379 -20.070 1.00 95.50 95 GLU A CA 1
ATOM 774 C C . GLU A 1 95 ? 37.746 -6.758 -19.657 1.00 95.50 95 GLU A C 1
ATOM 776 O O . GLU A 1 95 ? 36.938 -5.873 -19.399 1.00 95.50 95 GLU A O 1
ATOM 781 N N . ALA A 1 96 ? 37.488 -8.047 -19.455 1.00 94.12 96 ALA A N 1
ATOM 782 C CA . ALA A 1 96 ? 36.206 -8.528 -18.961 1.00 94.12 96 ALA A CA 1
ATOM 783 C C . ALA A 1 96 ? 35.835 -7.890 -17.611 1.00 94.12 96 ALA A C 1
ATOM 785 O O . ALA A 1 96 ? 34.676 -7.530 -17.392 1.00 94.12 96 ALA A O 1
ATOM 786 N N . ILE A 1 97 ? 36.816 -7.692 -16.721 1.00 93.31 97 ILE A N 1
ATOM 787 C CA . ILE A 1 97 ? 36.631 -6.964 -15.462 1.00 93.31 97 ILE A CA 1
ATOM 788 C C . ILE A 1 97 ? 36.245 -5.506 -15.741 1.00 93.31 97 ILE A C 1
ATOM 790 O O . ILE A 1 97 ? 35.240 -5.045 -15.204 1.00 93.31 97 ILE A O 1
ATOM 794 N N . ARG A 1 98 ? 36.986 -4.786 -16.600 1.00 93.88 98 ARG A N 1
ATOM 795 C CA . ARG A 1 98 ? 36.662 -3.394 -16.973 1.00 93.88 98 ARG A CA 1
ATOM 796 C C . ARG A 1 98 ? 35.252 -3.267 -17.553 1.00 93.88 98 ARG A C 1
ATOM 798 O O . ARG A 1 98 ? 34.489 -2.419 -17.094 1.00 93.88 98 ARG A O 1
ATOM 805 N N . ASP A 1 99 ? 34.881 -4.134 -18.486 1.00 93.44 99 ASP A N 1
ATOM 806 C CA . ASP A 1 99 ? 33.555 -4.133 -19.110 1.00 93.44 99 ASP A CA 1
ATOM 807 C C . ASP A 1 99 ? 32.452 -4.435 -18.096 1.00 93.44 99 ASP A C 1
ATOM 809 O O . ASP A 1 99 ? 31.382 -3.824 -18.111 1.00 93.44 99 ASP A O 1
ATOM 813 N N . THR A 1 100 ? 32.715 -5.351 -17.166 1.00 92.44 100 THR A N 1
ATOM 814 C CA . THR A 1 100 ? 31.780 -5.672 -16.085 1.00 92.44 100 THR A CA 1
ATOM 815 C C . THR A 1 100 ? 31.626 -4.500 -15.119 1.00 92.44 100 THR A C 1
ATOM 817 O O . THR A 1 100 ? 30.498 -4.177 -14.762 1.00 92.44 100 THR A O 1
ATOM 820 N N . PHE A 1 101 ? 32.701 -3.783 -14.780 1.00 89.62 101 PHE A N 1
ATOM 821 C CA . PHE A 1 101 ? 32.621 -2.537 -14.009 1.00 89.62 101 PHE A CA 1
ATOM 822 C C . PHE A 1 101 ? 31.785 -1.468 -14.715 1.00 89.62 101 PHE A C 1
ATOM 824 O O . PHE A 1 101 ? 30.956 -0.822 -14.075 1.00 89.62 101 PHE A O 1
ATOM 831 N N . ILE A 1 102 ? 31.968 -1.288 -16.025 1.00 92.00 102 ILE A N 1
ATOM 832 C CA . ILE A 1 102 ? 31.178 -0.335 -16.816 1.00 92.00 102 ILE A CA 1
ATOM 833 C C . ILE A 1 102 ? 29.702 -0.741 -16.818 1.00 92.00 102 ILE A C 1
ATOM 835 O O . ILE A 1 102 ? 28.848 0.110 -16.583 1.00 92.00 102 ILE A O 1
ATOM 839 N N . ARG A 1 103 ? 29.389 -2.030 -17.004 1.00 85.06 103 ARG A N 1
ATOM 840 C CA . ARG A 1 103 ? 28.010 -2.542 -16.939 1.00 85.06 103 ARG A CA 1
ATOM 841 C C . ARG A 1 103 ? 27.384 -2.377 -15.558 1.00 85.06 103 ARG A C 1
ATOM 843 O O . ARG A 1 103 ? 26.252 -1.918 -15.479 1.00 85.06 103 ARG A O 1
ATOM 850 N N . ILE A 1 104 ? 28.107 -2.693 -14.482 1.00 84.38 104 ILE A N 1
ATOM 851 C CA . ILE A 1 104 ? 27.644 -2.478 -13.102 1.00 84.38 104 ILE A CA 1
ATOM 852 C C . ILE A 1 104 ? 27.369 -0.992 -12.873 1.00 84.38 104 ILE A C 1
ATOM 854 O O . ILE A 1 104 ? 26.319 -0.632 -12.351 1.00 84.38 104 ILE A O 1
ATOM 858 N N . ARG A 1 105 ? 28.276 -0.112 -13.310 1.00 79.25 105 ARG A N 1
ATOM 859 C CA . ARG A 1 105 ? 28.101 1.337 -13.195 1.00 79.25 105 ARG A CA 1
ATOM 860 C C . ARG A 1 105 ? 26.893 1.820 -14.000 1.00 79.25 105 ARG A C 1
ATOM 862 O O . ARG A 1 105 ? 26.097 2.583 -13.472 1.00 79.25 105 ARG A O 1
ATOM 869 N N . ALA A 1 106 ? 26.716 1.353 -15.233 1.00 79.31 106 ALA A N 1
ATOM 870 C CA . ALA A 1 106 ? 25.556 1.681 -16.057 1.00 79.31 106 ALA A CA 1
ATOM 871 C C . ALA A 1 106 ? 24.245 1.193 -15.422 1.00 79.31 106 ALA A C 1
ATOM 873 O O . ALA A 1 106 ? 23.289 1.956 -15.371 1.00 79.31 106 ALA A O 1
ATOM 874 N N . MET A 1 107 ? 24.216 -0.025 -14.870 1.00 77.69 107 MET A N 1
ATOM 875 C CA . MET A 1 107 ? 23.067 -0.545 -14.122 1.00 77.69 107 MET A CA 1
ATOM 876 C C . MET A 1 107 ? 22.795 0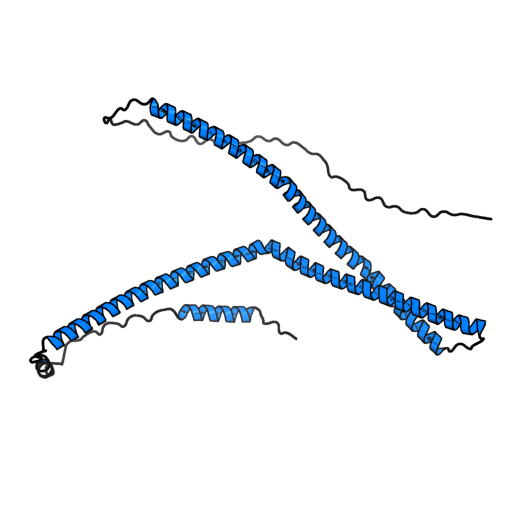.247 -12.842 1.00 77.69 107 MET A C 1
ATOM 878 O O . MET A 1 107 ? 21.638 0.465 -12.516 1.00 77.69 107 MET A O 1
ATOM 882 N N . LEU A 1 108 ? 23.821 0.727 -12.138 1.00 72.31 108 LEU A N 1
ATOM 883 C CA . LEU A 1 108 ? 23.654 1.564 -10.948 1.00 72.31 108 LEU A CA 1
ATOM 884 C C . LEU A 1 108 ? 23.115 2.962 -11.296 1.00 72.31 108 LEU A C 1
ATOM 886 O O . LEU A 1 108 ? 22.286 3.494 -10.565 1.00 72.31 108 LEU A O 1
ATOM 890 N N . LEU A 1 109 ? 23.558 3.551 -12.415 1.00 69.31 109 LEU A N 1
ATOM 891 C CA . LEU A 1 109 ? 23.049 4.841 -12.895 1.00 69.31 109 LEU A CA 1
ATOM 892 C C . LEU A 1 109 ? 21.639 4.729 -13.499 1.00 69.31 109 LEU A C 1
ATOM 894 O O . LEU A 1 109 ? 20.790 5.559 -13.192 1.00 69.31 109 LEU A O 1
ATOM 898 N N . ALA A 1 110 ? 21.365 3.706 -14.315 1.00 65.00 110 ALA A N 1
ATOM 899 C CA . ALA A 1 110 ? 20.021 3.404 -14.826 1.00 65.00 110 ALA A CA 1
ATOM 900 C C . ALA A 1 110 ? 19.074 2.972 -13.693 1.00 65.00 110 ALA A C 1
ATOM 902 O O . ALA A 1 110 ? 17.890 3.300 -13.679 1.00 65.00 110 ALA A O 1
ATOM 903 N N . GLY A 1 111 ? 19.633 2.321 -12.674 1.00 50.25 111 GLY A N 1
ATOM 904 C CA . GLY A 1 111 ? 18.995 2.033 -11.402 1.00 50.25 111 GLY A CA 1
ATOM 905 C C . GLY A 1 111 ? 18.623 3.282 -10.609 1.00 50.25 111 GLY A C 1
ATOM 906 O O . GLY A 1 111 ? 17.942 3.143 -9.610 1.00 50.25 111 GLY A O 1
ATOM 907 N N . GLY A 1 112 ? 18.969 4.498 -11.043 1.00 51.00 112 GLY A N 1
ATOM 908 C CA . GLY A 1 112 ? 18.372 5.722 -10.509 1.00 51.00 112 GLY A CA 1
ATOM 909 C C . GLY A 1 112 ? 16.844 5.709 -10.618 1.00 51.00 112 GLY A C 1
ATOM 910 O O . GLY A 1 112 ? 16.180 6.058 -9.651 1.00 51.00 112 GLY A O 1
ATOM 911 N N . GLU A 1 113 ? 16.280 5.214 -11.727 1.00 48.81 113 GLU A N 1
ATOM 912 C CA . GLU A 1 113 ? 14.826 5.034 -11.894 1.00 48.81 113 GLU A CA 1
ATOM 913 C C . GLU A 1 113 ? 14.300 3.802 -11.135 1.00 48.81 113 GLU A C 1
ATOM 915 O O . GLU A 1 113 ? 13.236 3.856 -10.519 1.00 48.81 113 GLU A O 1
ATOM 920 N N . SER A 1 114 ? 15.083 2.717 -11.084 1.00 49.41 114 SER A N 1
ATOM 921 C CA . SER A 1 114 ? 14.749 1.517 -10.299 1.00 49.41 114 SER A CA 1
ATOM 922 C C . SER A 1 114 ? 14.826 1.746 -8.785 1.00 49.41 114 SER A C 1
ATOM 924 O O . SER A 1 114 ? 14.125 1.074 -8.040 1.00 49.41 114 SER A O 1
ATOM 926 N N . ASN A 1 115 ? 15.645 2.681 -8.309 1.00 49.72 115 ASN A N 1
ATOM 927 C CA . ASN A 1 115 ? 15.773 3.031 -6.899 1.00 49.72 115 ASN A CA 1
ATOM 928 C C . ASN A 1 115 ? 14.550 3.819 -6.430 1.00 49.72 115 ASN A C 1
ATOM 930 O O . ASN A 1 115 ? 14.107 3.600 -5.313 1.00 49.72 115 ASN A O 1
ATOM 934 N N . TRP A 1 116 ? 13.945 4.662 -7.278 1.00 49.81 116 TRP A N 1
ATOM 935 C CA . TRP A 1 116 ? 12.633 5.253 -6.981 1.00 49.81 116 TRP A CA 1
ATOM 936 C C . TRP A 1 116 ? 11.525 4.202 -6.940 1.00 49.81 116 TRP A C 1
ATOM 938 O O . TRP A 1 116 ? 10.628 4.310 -6.110 1.00 49.81 116 TRP A O 1
ATOM 948 N N . ALA A 1 117 ? 11.592 3.178 -7.796 1.00 55.16 117 ALA A N 1
ATOM 949 C CA . ALA A 1 117 ? 10.655 2.059 -7.747 1.00 55.16 117 ALA A CA 1
ATOM 950 C C . ALA A 1 117 ? 10.839 1.224 -6.466 1.00 55.16 117 ALA A C 1
ATOM 952 O O . ALA A 1 117 ? 9.873 0.988 -5.760 1.00 55.16 117 ALA A O 1
ATOM 953 N N . ILE A 1 118 ? 12.075 0.872 -6.096 1.00 56.06 118 ILE A N 1
ATOM 954 C CA . ILE A 1 118 ? 12.381 0.059 -4.904 1.00 56.06 118 ILE A CA 1
ATOM 955 C C . ILE A 1 118 ? 12.148 0.836 -3.595 1.00 56.06 118 ILE A C 1
ATOM 957 O O . ILE A 1 118 ? 11.631 0.275 -2.629 1.00 56.06 118 ILE A O 1
ATOM 961 N N . GLU A 1 119 ? 12.520 2.116 -3.528 1.00 56.25 119 GLU A N 1
ATOM 962 C CA . GLU A 1 119 ? 12.267 2.964 -2.354 1.00 56.25 119 GLU A CA 1
ATOM 963 C C . GLU A 1 119 ? 10.776 3.325 -2.259 1.00 56.25 119 GLU A C 1
ATOM 965 O O . GLU A 1 119 ? 10.190 3.257 -1.180 1.00 56.25 119 GLU A O 1
ATOM 970 N N . GLY A 1 120 ? 10.126 3.579 -3.400 1.00 65.00 120 GLY A N 1
ATOM 971 C CA . GLY A 1 120 ? 8.676 3.725 -3.500 1.00 65.00 120 GLY A CA 1
ATOM 972 C C . GLY A 1 120 ? 7.923 2.460 -3.084 1.00 65.00 120 GLY A C 1
ATOM 973 O O . GLY A 1 120 ? 6.892 2.567 -2.427 1.00 65.00 120 GLY A O 1
ATOM 974 N N . ASP A 1 121 ? 8.444 1.270 -3.382 1.00 71.56 121 ASP A N 1
ATOM 975 C CA . ASP A 1 121 ? 7.871 -0.013 -2.961 1.00 71.56 121 ASP A CA 1
ATOM 976 C C . ASP A 1 121 ? 8.017 -0.246 -1.455 1.00 71.56 121 ASP A C 1
ATOM 978 O O . ASP A 1 121 ? 7.085 -0.724 -0.803 1.00 71.56 121 ASP A O 1
ATOM 982 N N . LYS A 1 122 ? 9.146 0.151 -0.858 1.00 80.50 122 LYS A N 1
ATOM 983 C CA . LYS A 1 122 ? 9.314 0.127 0.603 1.00 80.50 122 LYS A CA 1
ATOM 984 C C . LYS A 1 122 ? 8.372 1.104 1.298 1.00 80.50 122 LYS A C 1
ATOM 986 O O . LYS A 1 122 ? 7.754 0.738 2.299 1.00 80.50 122 LYS A O 1
ATOM 991 N N . ASP A 1 123 ? 8.235 2.319 0.774 1.00 81.81 123 ASP A N 1
ATOM 992 C CA . ASP A 1 123 ? 7.309 3.315 1.313 1.00 81.81 123 ASP A CA 1
ATOM 993 C C . ASP A 1 123 ? 5.846 2.893 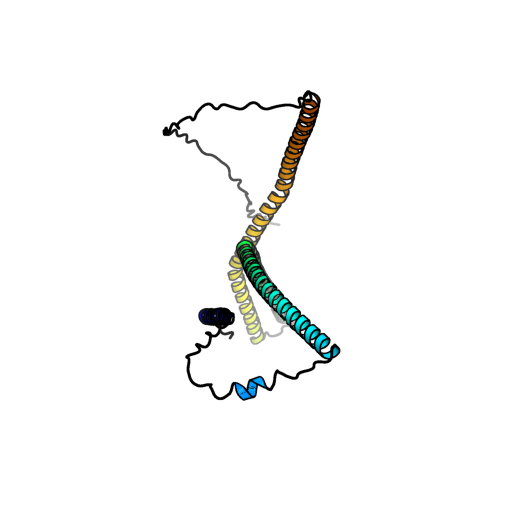1.144 1.00 81.81 123 ASP A C 1
ATOM 995 O O . ASP A 1 123 ? 5.058 3.066 2.077 1.00 81.81 123 ASP A O 1
ATOM 999 N N . ARG A 1 124 ? 5.494 2.255 0.019 1.00 88.06 124 ARG A N 1
ATOM 1000 C CA . ARG A 1 124 ? 4.189 1.605 -0.203 1.00 88.06 124 ARG A CA 1
ATOM 1001 C C . ARG A 1 124 ? 3.922 0.526 0.832 1.00 88.06 124 ARG A C 1
ATOM 1003 O O . ARG A 1 124 ? 2.866 0.537 1.458 1.00 88.06 124 ARG A O 1
ATOM 1010 N N . LEU A 1 125 ? 4.877 -0.376 1.047 1.00 89.38 125 LEU A N 1
ATOM 1011 C CA . LEU A 1 125 ? 4.729 -1.470 2.003 1.00 89.38 125 LEU A CA 1
ATOM 1012 C C . LEU A 1 125 ? 4.596 -0.951 3.441 1.00 89.38 125 LEU A C 1
ATOM 1014 O O . LEU A 1 125 ? 3.770 -1.443 4.211 1.00 89.38 125 LEU A O 1
ATOM 1018 N N . ARG A 1 126 ? 5.388 0.063 3.807 1.00 91.25 126 ARG A N 1
ATOM 1019 C CA . ARG A 1 126 ? 5.299 0.715 5.117 1.00 91.25 126 ARG A CA 1
ATOM 1020 C C . ARG A 1 126 ? 3.940 1.384 5.306 1.00 91.25 126 ARG A C 1
ATOM 1022 O O . ARG A 1 126 ? 3.317 1.184 6.343 1.00 91.25 126 ARG A O 1
ATOM 1029 N N . LEU A 1 127 ? 3.472 2.130 4.306 1.00 94.56 127 LEU A N 1
ATOM 1030 C CA . LEU A 1 127 ? 2.176 2.798 4.354 1.00 94.56 127 LEU A CA 1
ATOM 1031 C C . LEU A 1 127 ? 1.014 1.799 4.429 1.00 94.56 127 LEU A C 1
ATOM 1033 O O . LEU A 1 127 ? 0.110 2.000 5.231 1.00 94.56 127 LEU A O 1
ATOM 1037 N N . SER A 1 128 ? 1.077 0.701 3.670 1.00 93.19 128 SER A N 1
ATOM 1038 C CA . SER A 1 128 ? 0.095 -0.389 3.735 1.00 93.19 128 SER A CA 1
ATOM 1039 C C . SER A 1 128 ? 0.025 -0.992 5.137 1.00 93.19 128 SER A C 1
ATOM 1041 O O . SER A 1 128 ? -1.058 -1.182 5.675 1.00 93.19 128 SER A O 1
ATOM 1043 N N . ARG A 1 129 ? 1.175 -1.232 5.781 1.00 96.06 129 ARG A N 1
ATOM 1044 C CA . ARG A 1 129 ? 1.207 -1.740 7.159 1.00 96.06 129 ARG A CA 1
ATOM 1045 C C . ARG A 1 129 ? 0.584 -0.758 8.151 1.00 96.06 129 ARG A C 1
ATOM 1047 O O . ARG A 1 129 ? -0.117 -1.178 9.065 1.00 96.06 129 ARG A O 1
ATOM 1054 N N . GLU A 1 130 ? 0.872 0.534 8.013 1.00 96.06 130 GLU A N 1
ATOM 1055 C CA . GLU A 1 130 ? 0.262 1.564 8.860 1.00 96.06 130 GLU A CA 1
ATOM 1056 C C . GLU A 1 130 ? -1.258 1.637 8.665 1.00 96.06 130 GLU A C 1
ATOM 1058 O O . GLU A 1 130 ? -1.994 1.784 9.641 1.00 96.06 130 GLU A O 1
ATOM 1063 N N . GLU A 1 131 ? -1.729 1.488 7.425 1.00 97.44 131 GLU A N 1
ATOM 1064 C CA . GLU A 1 131 ? -3.151 1.396 7.098 1.00 97.44 131 GLU A CA 1
ATOM 1065 C C . GLU A 1 131 ? -3.807 0.169 7.746 1.00 97.44 131 GLU A C 1
ATOM 1067 O O . GLU A 1 131 ? -4.868 0.291 8.359 1.00 97.44 131 GLU A O 1
ATOM 1072 N N . ASP A 1 132 ? -3.166 -0.998 7.671 1.00 98.00 132 ASP A N 1
ATOM 1073 C CA . ASP A 1 132 ? -3.677 -2.234 8.268 1.00 98.00 132 ASP A CA 1
ATOM 1074 C C . ASP A 1 132 ? -3.744 -2.151 9.796 1.00 98.00 132 ASP A C 1
ATOM 1076 O O . ASP A 1 132 ? -4.742 -2.553 10.396 1.00 98.00 132 ASP A O 1
ATOM 1080 N N . LEU A 1 133 ? -2.722 -1.571 10.434 1.00 97.81 133 LEU A N 1
ATOM 1081 C CA . LEU A 1 133 ? -2.725 -1.321 11.878 1.00 97.81 133 LEU A CA 1
ATOM 1082 C C . LEU A 1 133 ? -3.865 -0.381 12.277 1.00 97.81 133 LEU A C 1
ATOM 1084 O O . LEU A 1 133 ? -4.584 -0.667 13.233 1.00 97.81 133 LEU A O 1
ATOM 1088 N N . TYR A 1 134 ? -4.072 0.704 11.525 1.00 98.56 134 TYR A N 1
ATOM 1089 C CA . TYR A 1 134 ? -5.179 1.628 11.765 1.00 98.56 134 TYR A CA 1
ATOM 1090 C C . TYR A 1 134 ? -6.538 0.916 11.673 1.00 98.56 134 TYR A C 1
ATOM 1092 O O . TYR A 1 134 ? -7.376 1.066 12.562 1.00 98.56 134 TYR A O 1
ATOM 1100 N N . LYS A 1 135 ? -6.748 0.103 10.627 1.00 98.38 135 LYS A N 1
ATOM 1101 C CA . LYS A 1 135 ? -7.975 -0.692 10.447 1.00 98.38 135 LYS A CA 1
ATOM 1102 C C . LYS A 1 135 ? -8.181 -1.680 11.589 1.00 98.38 135 LYS A C 1
ATOM 1104 O O . LYS A 1 135 ? -9.287 -1.787 12.109 1.00 98.38 135 LYS A O 1
ATOM 1109 N N . GLN A 1 136 ? -7.128 -2.383 11.997 1.00 98.50 136 GLN A N 1
ATOM 1110 C CA . GLN A 1 136 ? -7.199 -3.350 13.088 1.00 98.50 136 GLN A CA 1
ATOM 1111 C C . GLN A 1 136 ? -7.572 -2.682 14.416 1.00 98.50 136 GLN A C 1
ATOM 1113 O O . GLN A 1 136 ? -8.405 -3.204 15.156 1.00 98.50 136 GLN A O 1
ATOM 1118 N N . GLU A 1 137 ? -6.980 -1.528 14.721 1.00 98.25 137 GLU A N 1
ATOM 1119 C CA . GLU A 1 137 ? -7.315 -0.762 15.921 1.00 98.25 137 GLU A CA 1
ATOM 1120 C C . GLU A 1 137 ? -8.753 -0.240 15.889 1.00 98.25 137 GLU A C 1
ATOM 1122 O O . GLU A 1 137 ? -9.416 -0.259 16.923 1.00 98.25 137 GLU A O 1
ATOM 1127 N N . MET A 1 138 ? -9.254 0.162 14.717 1.00 98.56 138 MET A N 1
ATOM 1128 C CA . MET A 1 138 ? -10.648 0.571 14.542 1.00 98.56 138 MET A CA 1
ATOM 1129 C C . MET A 1 138 ? -11.615 -0.596 14.780 1.00 98.56 138 MET A C 1
ATOM 1131 O O . MET A 1 138 ? -12.541 -0.455 15.569 1.00 98.56 138 MET A O 1
ATOM 1135 N N . ILE A 1 139 ? -11.344 -1.771 14.198 1.00 98.56 139 ILE A N 1
ATOM 1136 C CA . ILE A 1 139 ? -12.153 -2.986 14.405 1.00 98.56 139 ILE A CA 1
ATOM 1137 C C . ILE A 1 139 ? -12.164 -3.392 15.883 1.00 98.56 139 ILE A C 1
ATOM 1139 O O . ILE A 1 139 ? -13.213 -3.734 16.427 1.00 98.56 139 ILE A O 1
ATOM 1143 N N . ARG A 1 140 ? -11.004 -3.362 16.554 1.00 98.44 140 ARG A N 1
ATOM 1144 C CA . ARG A 1 140 ? -10.928 -3.687 17.986 1.00 98.44 140 ARG A CA 1
ATOM 1145 C C . ARG A 1 140 ? -11.726 -2.689 18.819 1.00 98.44 140 ARG A C 1
ATOM 1147 O O . ARG A 1 140 ? -12.471 -3.108 19.688 1.00 98.44 140 ARG A O 1
ATOM 1154 N N . LEU A 1 141 ? -11.602 -1.396 18.528 1.00 98.62 141 LEU A N 1
ATOM 1155 C CA . LEU A 1 141 ? -12.358 -0.351 19.212 1.00 98.62 141 LEU A CA 1
ATOM 1156 C C . LEU A 1 141 ? -13.875 -0.535 19.042 1.00 98.62 141 LEU A C 1
ATOM 1158 O O . LEU A 1 141 ? -14.607 -0.434 20.020 1.00 98.62 141 LEU A O 1
ATOM 1162 N N . GLU A 1 142 ? -14.348 -0.811 17.825 1.00 98.62 142 GLU A N 1
ATOM 1163 C CA . GLU A 1 142 ? -15.768 -1.078 17.555 1.00 98.62 142 GLU A CA 1
ATOM 1164 C C . GLU A 1 142 ? -16.266 -2.300 18.332 1.00 98.62 142 GLU A C 1
ATOM 1166 O O . GLU A 1 142 ? -17.347 -2.267 18.922 1.00 98.62 142 GLU A O 1
ATOM 1171 N N . LYS A 1 143 ? -15.450 -3.357 18.388 1.00 98.56 143 LYS A N 1
ATOM 1172 C CA . LYS A 1 143 ? -15.739 -4.549 19.183 1.00 98.56 143 LYS A CA 1
ATOM 1173 C C . LYS A 1 143 ? -15.822 -4.229 20.679 1.00 98.56 143 LYS A C 1
ATOM 1175 O O . LYS A 1 143 ? -16.827 -4.563 21.299 1.00 98.56 143 LYS A O 1
ATOM 1180 N N . ASP A 1 144 ? -14.815 -3.554 21.232 1.00 98.19 144 ASP A N 1
ATOM 1181 C CA . ASP A 1 144 ? -14.754 -3.191 22.653 1.00 98.19 144 ASP A CA 1
ATOM 1182 C C . ASP A 1 144 ? -15.966 -2.329 23.056 1.00 98.19 144 ASP A C 1
ATOM 1184 O O . ASP A 1 144 ? -16.539 -2.515 24.128 1.00 98.19 144 ASP A O 1
ATOM 1188 N N . LEU A 1 145 ? -16.390 -1.400 22.188 1.00 98.75 145 LEU A N 1
ATOM 1189 C CA . LEU A 1 145 ? -17.586 -0.582 22.410 1.00 98.75 145 LEU A CA 1
ATOM 1190 C C . LEU A 1 145 ? -18.875 -1.408 22.338 1.00 98.75 145 LEU A C 1
ATOM 1192 O O . LEU A 1 145 ? -19.716 -1.267 23.218 1.00 98.75 145 LEU A O 1
ATOM 1196 N N . THR A 1 146 ? -19.008 -2.298 21.353 1.00 98.69 146 THR A N 1
ATOM 1197 C CA . THR A 1 146 ? -20.194 -3.163 21.208 1.00 98.69 146 THR A CA 1
ATOM 1198 C C . THR A 1 146 ? -20.366 -4.088 22.419 1.00 98.69 146 THR A C 1
ATOM 1200 O O . THR A 1 146 ? -21.466 -4.243 22.951 1.00 98.69 146 THR A O 1
ATOM 1203 N N . GLU A 1 147 ? -19.276 -4.699 22.888 1.00 98.62 147 GLU A N 1
ATOM 1204 C CA . GLU A 1 147 ? -19.290 -5.570 24.068 1.00 98.62 147 GLU A CA 1
ATOM 1205 C C . GLU A 1 147 ? -19.615 -4.785 25.347 1.00 98.62 147 GLU A C 1
ATOM 1207 O O . GLU A 1 147 ? -20.406 -5.243 26.180 1.00 98.62 147 GLU A O 1
ATOM 1212 N N . LEU A 1 148 ? -19.065 -3.575 25.486 1.00 98.75 148 LEU A N 1
ATOM 1213 C CA . LEU A 1 148 ? -19.375 -2.688 26.602 1.00 98.75 148 LEU A CA 1
ATOM 1214 C C . LEU A 1 148 ? -20.849 -2.258 26.594 1.00 98.75 148 LEU A C 1
ATOM 1216 O O . LEU A 1 148 ? -21.499 -2.336 27.632 1.00 98.75 148 LEU A O 1
ATOM 1220 N N . GLU A 1 149 ? -21.390 -1.847 25.445 1.00 98.69 149 GLU A N 1
ATOM 1221 C CA . GLU A 1 149 ? -22.806 -1.485 25.282 1.00 98.69 149 GLU A CA 1
ATOM 1222 C C . GLU A 1 149 ? -23.729 -2.636 25.695 1.00 98.69 149 GLU A C 1
ATOM 1224 O O . GLU A 1 149 ? -24.670 -2.426 26.463 1.00 98.69 149 GLU A O 1
ATOM 1229 N N . SER A 1 150 ? -23.421 -3.863 25.260 1.00 98.56 150 SER A N 1
ATOM 1230 C CA . SER A 1 150 ? -24.167 -5.063 25.658 1.00 98.56 150 SER A CA 1
ATOM 1231 C C . SER A 1 150 ? -24.115 -5.295 27.169 1.00 98.56 150 SER A C 1
ATOM 1233 O O . SER A 1 150 ? -25.142 -5.572 27.784 1.00 98.56 150 SER A O 1
ATOM 1235 N N . THR A 1 151 ? -22.934 -5.164 27.776 1.00 98.12 151 THR A N 1
ATOM 1236 C CA . THR A 1 151 ? -22.737 -5.385 29.219 1.00 98.12 151 THR A CA 1
ATOM 1237 C C . THR A 1 151 ? -23.482 -4.335 30.050 1.00 98.12 151 THR A C 1
ATOM 1239 O O . THR A 1 151 ? -24.145 -4.660 31.037 1.00 98.12 151 THR A O 1
ATOM 1242 N N . VAL A 1 152 ? -23.428 -3.070 29.624 1.00 98.44 152 VAL A N 1
ATOM 1243 C CA . VAL A 1 152 ? -24.142 -1.958 30.265 1.00 98.44 152 VAL A CA 1
ATOM 1244 C C . VAL A 1 152 ? -25.654 -2.160 30.172 1.00 98.44 152 VAL A C 1
ATOM 1246 O O . VAL A 1 152 ? -26.358 -1.986 31.171 1.00 98.44 152 VAL A O 1
ATOM 1249 N N . GLU A 1 153 ? -26.166 -2.547 29.001 1.00 98.12 153 GLU A N 1
ATOM 1250 C CA . GLU A 1 153 ? -27.600 -2.768 28.805 1.00 98.12 153 GLU A CA 1
ATOM 1251 C C . GLU A 1 153 ? -28.100 -4.002 29.569 1.00 98.12 153 GLU A C 1
ATOM 1253 O O . GLU A 1 153 ? -29.183 -3.962 30.155 1.00 98.12 153 GLU A O 1
ATOM 1258 N N . GLU A 1 154 ? -27.300 -5.067 29.661 1.00 97.50 154 GLU A N 1
ATOM 1259 C CA . GLU A 1 154 ? -27.618 -6.229 30.492 1.00 97.50 154 GLU A CA 1
ATOM 1260 C C . GLU A 1 154 ? -27.704 -5.854 31.977 1.00 97.50 154 GLU A C 1
ATOM 1262 O O . GLU A 1 154 ? -28.694 -6.182 32.643 1.00 97.50 154 GLU A O 1
ATOM 1267 N N . LEU A 1 155 ? -26.712 -5.125 32.507 1.00 97.31 155 LEU A N 1
ATOM 1268 C CA . LEU A 1 155 ? -26.740 -4.667 33.896 1.00 97.31 155 LEU A CA 1
ATOM 1269 C C . LEU A 1 155 ? -27.964 -3.782 34.152 1.00 97.31 155 LEU A C 1
ATOM 1271 O O . LEU A 1 155 ? -28.691 -3.999 35.125 1.00 97.31 155 LEU A O 1
ATOM 1275 N N . ARG A 1 156 ? -28.236 -2.824 33.260 1.00 97.19 156 ARG A N 1
ATOM 1276 C CA . ARG A 1 156 ? -29.422 -1.963 33.330 1.00 97.19 156 ARG A CA 1
ATOM 1277 C C . ARG A 1 156 ? -30.712 -2.788 33.333 1.00 97.19 156 ARG A C 1
ATOM 1279 O O . ARG A 1 156 ? -31.584 -2.552 34.172 1.00 97.19 156 ARG A O 1
ATOM 1286 N N . GLY A 1 157 ? -30.828 -3.773 32.446 1.00 97.56 157 GLY A N 1
ATOM 1287 C CA . GLY A 1 157 ? -31.973 -4.678 32.371 1.00 97.56 157 GLY A CA 1
ATOM 1288 C C . GLY A 1 157 ? -32.158 -5.508 33.643 1.00 97.56 157 GLY A C 1
ATOM 1289 O O . GLY A 1 157 ? -33.279 -5.647 34.130 1.00 97.56 157 GLY A O 1
ATOM 1290 N N . ASN A 1 158 ? -31.075 -6.006 34.241 1.00 96.88 158 ASN A N 1
ATOM 1291 C CA . ASN A 1 158 ? -31.122 -6.748 35.503 1.00 96.88 158 ASN A CA 1
ATOM 1292 C C . ASN A 1 158 ? -31.612 -5.865 36.667 1.00 96.88 158 ASN A C 1
ATOM 1294 O O . ASN A 1 158 ? -32.465 -6.290 37.453 1.00 96.88 158 ASN A O 1
ATOM 1298 N N . VAL A 1 159 ? -31.167 -4.608 36.736 1.00 97.25 159 VAL A N 1
ATOM 1299 C CA . VAL A 1 159 ? -31.628 -3.646 37.752 1.00 97.25 159 VAL A CA 1
ATOM 1300 C C . VAL A 1 159 ? -33.121 -3.362 37.615 1.00 97.25 159 VAL A C 1
ATOM 1302 O O . VAL A 1 159 ? -33.850 -3.406 38.604 1.00 97.25 159 VAL A O 1
ATOM 1305 N N . ILE A 1 160 ? -33.592 -3.093 36.396 1.00 96.62 160 ILE A N 1
ATOM 1306 C CA . ILE A 1 160 ? -34.986 -2.703 36.156 1.00 96.62 160 ILE A CA 1
ATOM 1307 C C . ILE A 1 160 ? -35.918 -3.913 36.288 1.00 96.62 160 ILE A C 1
ATOM 1309 O O . ILE A 1 160 ? -36.909 -3.864 37.019 1.00 96.62 160 ILE A O 1
ATOM 1313 N N . ASN A 1 161 ? -35.601 -5.012 35.604 1.00 97.00 161 ASN A N 1
ATOM 1314 C CA . ASN A 1 161 ? -36.532 -6.124 35.417 1.00 97.00 161 ASN A CA 1
ATOM 1315 C C . ASN A 1 161 ? -36.400 -7.178 36.517 1.00 97.00 161 ASN A C 1
ATOM 1317 O O . ASN A 1 161 ? -37.386 -7.819 36.876 1.00 97.00 161 ASN A O 1
ATOM 1321 N N . ARG A 1 162 ? -35.190 -7.371 37.054 1.00 95.31 162 ARG A N 1
ATOM 1322 C CA . ARG A 1 162 ? -34.898 -8.385 38.081 1.00 95.31 162 ARG A CA 1
ATOM 1323 C C . ARG A 1 162 ? -34.661 -7.781 39.468 1.00 95.31 162 ARG A C 1
ATOM 1325 O O . ARG A 1 162 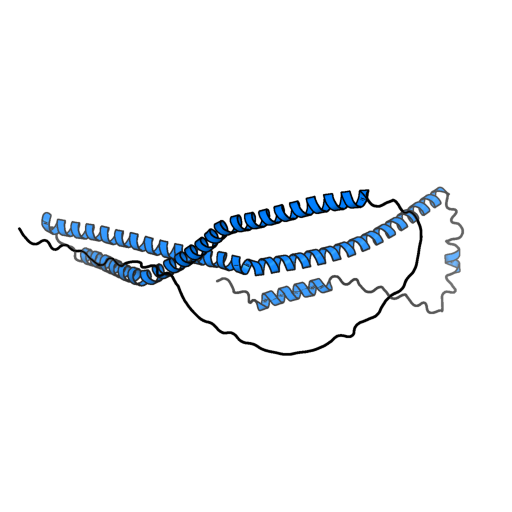? -34.492 -8.534 40.422 1.00 95.31 162 ARG A O 1
ATOM 1332 N N . LYS A 1 163 ? -34.690 -6.444 39.596 1.00 94.81 163 LYS A N 1
ATOM 1333 C CA . LYS A 1 163 ? -34.469 -5.695 40.850 1.00 94.81 163 LYS A CA 1
ATOM 1334 C C . LYS A 1 163 ? -33.145 -6.053 41.534 1.00 94.81 163 LYS A C 1
ATOM 1336 O O . LYS A 1 163 ? -33.044 -6.031 42.762 1.00 94.81 163 LYS A O 1
ATOM 1341 N N . THR A 1 164 ? -32.130 -6.405 40.747 1.00 95.31 164 THR A N 1
ATOM 1342 C CA . THR A 1 164 ? -30.797 -6.717 41.268 1.00 95.31 164 THR A CA 1
ATOM 1343 C C . THR A 1 164 ? -30.089 -5.442 41.715 1.00 95.31 164 THR A C 1
ATOM 1345 O O . THR A 1 164 ? -30.239 -4.386 41.099 1.00 95.31 164 THR A O 1
ATOM 1348 N N . ARG A 1 165 ? -29.279 -5.533 42.776 1.00 94.62 165 ARG A N 1
ATOM 1349 C CA . ARG A 1 165 ? -28.380 -4.440 43.169 1.00 94.62 165 ARG A CA 1
ATOM 1350 C C . ARG A 1 165 ? -27.212 -4.324 42.189 1.00 94.62 165 ARG A C 1
ATOM 1352 O O . ARG A 1 165 ? -26.706 -5.337 41.719 1.00 94.62 165 ARG A O 1
ATOM 1359 N N . VAL A 1 166 ? -26.781 -3.091 41.934 1.00 96.81 166 VAL A N 1
ATOM 1360 C CA . VAL A 1 166 ? -25.561 -2.783 41.175 1.00 96.81 166 VAL A CA 1
ATOM 1361 C C . VAL A 1 166 ? -24.353 -2.864 42.099 1.00 96.81 166 VAL A C 1
ATOM 1363 O O . VAL A 1 166 ? -24.399 -2.341 43.215 1.00 96.81 166 VAL A O 1
ATOM 1366 N N . ASN A 1 167 ? -23.279 -3.488 41.627 1.00 95.94 167 ASN A N 1
ATOM 1367 C CA . ASN A 1 167 ? -21.981 -3.456 42.285 1.00 95.94 167 ASN A CA 1
ATOM 1368 C C . ASN A 1 167 ? -21.169 -2.257 41.775 1.00 95.94 167 ASN A C 1
ATOM 1370 O O . ASN A 1 167 ? -21.085 -2.031 40.571 1.00 95.94 167 ASN A O 1
ATOM 1374 N N . MET A 1 168 ? -20.571 -1.490 42.688 1.00 97.00 168 MET A N 1
ATOM 1375 C CA . MET A 1 168 ? -19.789 -0.305 42.324 1.00 97.00 168 MET A CA 1
ATOM 1376 C C . MET A 1 168 ? -18.525 -0.677 41.540 1.00 97.00 168 MET A C 1
ATOM 1378 O O . MET A 1 168 ? -18.187 0.018 40.588 1.00 97.00 168 MET A O 1
ATOM 1382 N N . SER A 1 169 ? -17.888 -1.804 41.882 1.00 97.56 169 SER A N 1
ATOM 1383 C CA . SER A 1 169 ? -16.691 -2.288 41.178 1.00 97.56 169 SER A CA 1
ATOM 1384 C C . SER A 1 169 ? -16.970 -2.513 39.691 1.00 97.56 169 SER A C 1
ATOM 1386 O O . SER A 1 169 ? -16.227 -2.027 38.847 1.00 97.56 169 SER A O 1
ATOM 1388 N N . ASP A 1 170 ? -18.084 -3.172 39.362 1.00 95.69 170 ASP A N 1
ATOM 1389 C CA . ASP A 1 170 ? -18.457 -3.466 37.975 1.00 95.69 170 ASP A CA 1
ATOM 1390 C C . ASP A 1 170 ? -18.676 -2.168 37.174 1.00 95.69 170 ASP A C 1
ATOM 1392 O O . ASP A 1 170 ? -18.327 -2.075 35.997 1.00 95.69 170 ASP A O 1
ATOM 1396 N N . VAL A 1 171 ? -19.230 -1.133 37.818 1.00 98.25 171 VAL A N 1
ATOM 1397 C CA . VAL A 1 171 ? -19.419 0.193 37.209 1.00 98.25 171 VAL A CA 1
ATOM 1398 C C . VAL A 1 171 ? -18.086 0.892 36.969 1.00 98.25 171 VAL A C 1
ATOM 1400 O O . VAL A 1 171 ? -17.887 1.472 35.901 1.00 98.25 171 VAL A O 1
ATOM 1403 N N . GLU A 1 172 ? -17.171 0.831 37.932 1.00 98.25 172 GLU A N 1
ATOM 1404 C CA . GLU A 1 172 ? -15.823 1.385 37.799 1.00 98.25 172 GLU A CA 1
ATOM 1405 C C . GLU A 1 172 ? -15.035 0.690 36.676 1.00 98.25 172 GLU A C 1
ATOM 1407 O O . GLU A 1 172 ? -14.400 1.370 35.865 1.00 98.25 172 GLU A O 1
ATOM 1412 N N . ASP A 1 173 ? -15.148 -0.635 36.552 1.00 98.06 173 ASP A N 1
ATOM 1413 C CA . ASP A 1 173 ? -14.516 -1.414 35.484 1.00 98.06 173 ASP A CA 1
ATOM 1414 C C . ASP A 1 173 ? -15.069 -1.043 34.099 1.00 98.06 173 ASP A C 1
ATOM 1416 O O . ASP A 1 173 ? -14.303 -0.765 33.169 1.00 98.06 173 ASP A O 1
ATOM 1420 N N . MET A 1 174 ? -16.395 -0.948 33.953 1.00 98.50 174 MET A N 1
ATOM 1421 C CA . MET A 1 174 ? -17.029 -0.486 32.711 1.00 98.50 174 MET A CA 1
ATOM 1422 C C . MET A 1 174 ? -16.630 0.955 32.360 1.00 98.50 174 MET A C 1
ATOM 1424 O O . MET A 1 174 ? -16.327 1.253 31.201 1.00 98.50 174 MET A O 1
ATOM 1428 N N . ALA A 1 175 ? -16.570 1.852 33.349 1.00 98.50 175 ALA A N 1
ATOM 1429 C CA . ALA A 1 175 ? -16.119 3.229 33.153 1.00 98.50 175 ALA A CA 1
ATOM 1430 C C . ALA A 1 175 ? -14.642 3.295 32.722 1.00 98.50 175 ALA A C 1
ATOM 1432 O O . ALA A 1 175 ? -14.263 4.133 31.892 1.00 98.50 175 ALA A O 1
ATOM 1433 N N . LEU A 1 176 ? -13.801 2.393 33.236 1.00 98.31 176 LEU A N 1
ATOM 1434 C CA . LEU A 1 176 ? -12.401 2.277 32.840 1.00 98.31 176 LEU A CA 1
ATOM 1435 C C . LEU A 1 176 ? -12.259 1.791 31.392 1.00 98.31 176 LEU A C 1
ATOM 1437 O O . LEU A 1 176 ? -11.447 2.350 30.647 1.00 98.31 176 LEU A O 1
ATOM 1441 N N . ILE A 1 177 ? -13.042 0.790 30.975 1.00 97.94 177 ILE A N 1
ATOM 1442 C CA . ILE A 1 177 ? -13.085 0.326 29.578 1.00 97.94 177 ILE A CA 1
ATOM 1443 C C . ILE A 1 177 ? -13.515 1.481 28.667 1.00 97.94 177 ILE A C 1
ATOM 1445 O O . ILE A 1 177 ? -12.799 1.802 27.718 1.00 97.94 177 ILE A O 1
ATOM 1449 N N . LEU A 1 178 ? -14.599 2.187 29.007 1.00 98.75 178 LEU A N 1
ATOM 1450 C CA . LEU A 1 178 ? -15.081 3.341 28.240 1.00 98.75 178 LEU A CA 1
ATOM 1451 C C . LEU A 1 178 ? -14.017 4.437 28.095 1.00 98.75 178 LEU A C 1
ATOM 1453 O O . LEU A 1 178 ? -13.850 5.020 27.019 1.00 98.75 178 LEU A O 1
ATOM 1457 N N . SER A 1 179 ? -13.274 4.707 29.169 1.00 98.69 179 SER A N 1
ATOM 1458 C CA . SER A 1 179 ? -12.189 5.693 29.175 1.00 98.69 179 SER A CA 1
ATOM 1459 C C . SER A 1 179 ? -11.040 5.284 28.246 1.00 98.69 179 SER A C 1
ATOM 1461 O O . SER A 1 179 ? -10.525 6.119 27.497 1.00 98.69 179 SER A O 1
ATOM 1463 N N . LYS A 1 180 ? -10.655 3.998 28.242 1.00 98.44 180 LYS A N 1
ATOM 1464 C CA . LYS A 1 180 ? -9.642 3.456 27.318 1.00 98.44 180 LYS A CA 1
ATOM 1465 C C . LYS A 1 180 ? -10.110 3.547 25.866 1.00 98.44 180 LYS A C 1
ATOM 1467 O O . LYS A 1 180 ? -9.370 4.079 25.040 1.00 98.44 180 LYS A O 1
ATOM 1472 N N . SER A 1 181 ? -11.342 3.128 25.575 1.00 98.62 181 SER A N 1
ATOM 1473 C CA . SER A 1 181 ? -11.937 3.218 24.235 1.00 98.62 181 SER A CA 1
ATOM 1474 C C . SER A 1 181 ? -11.997 4.666 23.739 1.00 98.62 181 SER A C 1
ATOM 1476 O O . SER A 1 181 ? -11.578 4.961 22.620 1.00 98.62 181 SER A O 1
ATOM 1478 N N . SER A 1 182 ? -12.401 5.606 24.601 1.00 98.69 182 SER A N 1
ATOM 1479 C CA . SER A 1 182 ? -12.428 7.043 24.288 1.00 98.69 182 SER A CA 1
ATOM 1480 C C . SER A 1 182 ? -11.042 7.606 23.964 1.00 98.69 182 SER A C 1
ATOM 1482 O O . SER A 1 182 ? -10.892 8.418 23.049 1.00 98.69 182 SER A O 1
ATOM 1484 N N . LYS A 1 183 ? -10.002 7.150 24.672 1.00 98.56 183 LYS A N 1
ATOM 1485 C CA . LYS A 1 183 ? -8.616 7.516 24.359 1.00 98.56 183 LYS A CA 1
ATOM 1486 C C . LYS A 1 183 ? -8.190 6.980 22.990 1.00 98.56 183 LYS A C 1
ATOM 1488 O O . LYS A 1 183 ? -7.645 7.738 22.191 1.00 98.56 183 LYS A O 1
ATOM 1493 N N . THR A 1 184 ? -8.496 5.718 22.684 1.00 98.44 184 THR A N 1
ATOM 1494 C CA . THR A 1 184 ? -8.206 5.117 21.372 1.00 98.44 184 THR A CA 1
ATOM 1495 C C . THR A 1 184 ? -8.910 5.855 20.230 1.00 98.44 184 THR A C 1
ATOM 1497 O O . THR A 1 184 ? -8.284 6.095 19.197 1.00 98.44 184 THR A O 1
ATOM 1500 N N . VAL A 1 185 ? -10.160 6.300 20.419 1.00 98.81 185 VAL A N 1
ATOM 1501 C CA . VAL A 1 185 ? -10.856 7.184 19.460 1.00 98.81 185 VAL A CA 1
ATOM 1502 C C . VAL A 1 185 ? -10.044 8.456 19.206 1.00 98.81 185 VAL A C 1
ATOM 1504 O O . VAL A 1 185 ? -9.843 8.840 18.052 1.00 98.81 185 VAL A O 1
ATOM 1507 N N . GLY A 1 186 ? -9.563 9.107 20.269 1.00 98.62 186 GLY A N 1
ATOM 1508 C CA . GLY A 1 186 ? -8.718 10.299 20.171 1.00 98.62 186 GLY A CA 1
ATOM 1509 C C . GLY A 1 186 ? -7.447 10.049 19.356 1.00 98.62 186 GLY A C 1
ATOM 1510 O O . GLY A 1 186 ? -7.163 10.789 18.412 1.00 98.62 186 GLY A O 1
ATOM 1511 N N . ASP A 1 187 ? -6.732 8.965 19.656 1.00 98.25 187 ASP A N 1
ATOM 1512 C CA . ASP A 1 187 ? -5.479 8.599 18.988 1.00 98.25 187 ASP A CA 1
ATOM 1513 C C . ASP A 1 187 ? -5.685 8.244 17.503 1.00 98.25 187 ASP A C 1
ATOM 1515 O O . ASP A 1 187 ? -4.894 8.646 16.642 1.00 98.25 187 ASP A O 1
ATOM 1519 N N . LEU A 1 188 ? -6.755 7.513 17.171 1.00 98.50 188 LEU A N 1
ATOM 1520 C CA . LEU A 1 188 ? -7.130 7.213 15.785 1.00 98.50 188 LEU A CA 1
ATOM 1521 C C . LEU A 1 188 ? -7.508 8.491 15.030 1.00 98.50 188 LEU A C 1
ATOM 1523 O O . LEU A 1 188 ? -7.048 8.718 13.909 1.00 98.50 188 LEU A O 1
ATOM 1527 N N . LYS A 1 189 ? -8.301 9.370 15.646 1.00 98.44 189 LYS A N 1
ATOM 1528 C CA . LYS A 1 189 ? -8.721 10.634 15.031 1.00 98.44 189 LYS A CA 1
ATOM 1529 C C . LYS A 1 189 ? -7.542 11.572 14.767 1.00 98.44 189 LYS A C 1
ATOM 1531 O O . LYS A 1 189 ? -7.533 12.247 13.741 1.00 98.44 189 LYS A O 1
ATOM 1536 N N . MET A 1 190 ? -6.540 11.582 15.644 1.00 98.31 190 MET A N 1
ATOM 1537 C CA . MET A 1 190 ? -5.314 12.364 15.461 1.00 98.31 190 MET A CA 1
ATOM 1538 C C . MET A 1 190 ? -4.416 11.816 14.345 1.00 98.31 190 MET A C 1
ATOM 1540 O O . MET A 1 190 ? -3.830 12.596 13.596 1.00 98.31 190 MET A O 1
ATOM 1544 N N . ARG A 1 191 ? -4.307 10.489 14.199 1.00 97.69 191 ARG A N 1
ATOM 1545 C CA . ARG A 1 191 ? -3.453 9.863 13.169 1.00 97.69 191 ARG A CA 1
ATOM 1546 C C . ARG A 1 191 ? -4.070 9.860 11.770 1.00 97.69 191 ARG A C 1
ATOM 1548 O O . ARG A 1 191 ? -3.332 9.924 10.786 1.00 97.69 191 ARG A O 1
ATOM 1555 N N . PHE A 1 192 ? -5.399 9.806 11.667 1.00 98.38 192 PHE A N 1
ATOM 1556 C CA . PHE A 1 192 ? -6.099 9.640 10.390 1.00 98.38 192 PHE A CA 1
ATOM 1557 C C . PHE A 1 192 ? -5.737 10.679 9.311 1.00 98.38 192 PHE A C 1
ATOM 1559 O O . PHE A 1 192 ? -5.474 10.258 8.184 1.00 98.38 192 PHE A O 1
ATOM 1566 N N . PRO A 1 193 ? -5.656 11.998 9.594 1.00 98.31 193 PRO A N 1
ATOM 1567 C CA . PRO A 1 193 ? -5.357 12.989 8.558 1.00 98.31 193 PRO A CA 1
ATOM 1568 C C . PRO A 1 193 ? -4.004 12.763 7.871 1.00 98.31 193 PRO A C 1
ATOM 1570 O O . PRO A 1 193 ? -3.925 12.820 6.646 1.00 98.31 193 PRO A O 1
ATOM 1573 N N . SER A 1 194 ? -2.964 12.437 8.645 1.00 96.75 194 SER A N 1
ATOM 1574 C CA . SER A 1 194 ? -1.615 12.173 8.123 1.00 96.75 194 SER A CA 1
ATOM 1575 C C . SER A 1 194 ? -1.569 10.893 7.282 1.00 96.75 194 SER A C 1
ATOM 1577 O O . SER A 1 194 ? -1.032 10.886 6.171 1.00 96.75 194 SER A O 1
ATOM 1579 N N . LEU A 1 195 ? -2.198 9.816 7.765 1.00 97.44 195 LEU A N 1
ATOM 1580 C CA . LEU A 1 195 ? -2.310 8.561 7.019 1.00 97.44 195 LEU A CA 1
ATOM 1581 C C . LEU A 1 195 ? -3.066 8.768 5.695 1.00 97.44 195 LEU A C 1
ATOM 1583 O O . LEU A 1 195 ? -2.604 8.346 4.634 1.00 97.44 195 LEU A O 1
ATOM 1587 N N . GLN A 1 196 ? -4.190 9.487 5.742 1.00 97.94 196 GLN A N 1
ATOM 1588 C CA . GLN A 1 196 ? -5.004 9.802 4.571 1.00 97.94 196 GLN A CA 1
ATOM 1589 C C . GLN A 1 196 ? -4.226 10.615 3.526 1.00 97.94 196 GLN A C 1
ATOM 1591 O O . GLN A 1 196 ? -4.323 10.333 2.330 1.00 97.94 196 GLN A O 1
ATOM 1596 N N . GLU A 1 197 ? -3.475 11.633 3.948 1.00 97.75 197 GLU A N 1
ATOM 1597 C CA . GLU A 1 197 ? -2.671 12.469 3.052 1.00 97.75 197 GLU A CA 1
ATOM 1598 C C . GLU A 1 197 ? -1.569 11.665 2.351 1.00 97.75 197 GLU A C 1
ATOM 1600 O O . GLU A 1 197 ? -1.389 11.782 1.133 1.00 97.75 197 GLU A O 1
ATOM 1605 N N . ARG A 1 198 ? -0.880 10.791 3.091 1.00 95.19 198 ARG A N 1
ATOM 1606 C CA . ARG A 1 198 ? 0.162 9.916 2.537 1.00 95.19 198 ARG A CA 1
ATOM 1607 C C . ARG A 1 198 ? -0.404 8.943 1.505 1.00 95.19 198 ARG A C 1
ATOM 1609 O O . ARG A 1 198 ? 0.164 8.822 0.420 1.00 95.19 198 ARG A O 1
ATOM 1616 N N . ILE A 1 199 ? -1.554 8.324 1.789 1.00 95.62 199 ILE A N 1
ATOM 1617 C CA . ILE A 1 199 ? -2.253 7.442 0.837 1.00 95.62 199 ILE A CA 1
ATOM 1618 C C . ILE A 1 199 ? -2.637 8.221 -0.428 1.00 95.62 199 ILE A C 1
ATOM 1620 O O . ILE A 1 199 ? -2.331 7.790 -1.539 1.00 95.62 199 ILE A O 1
ATOM 1624 N N . LYS A 1 200 ? -3.238 9.409 -0.291 1.00 96.81 200 LYS A N 1
ATOM 1625 C CA . LYS A 1 200 ? -3.627 10.246 -1.442 1.00 96.81 200 LYS A CA 1
ATOM 1626 C C . LYS A 1 200 ? -2.443 10.662 -2.308 1.00 96.81 200 LYS A C 1
ATOM 1628 O O . LYS A 1 200 ? -2.549 10.645 -3.534 1.00 96.81 200 LYS A O 1
ATOM 1633 N N . THR A 1 201 ? -1.330 11.036 -1.685 1.00 94.88 201 THR A N 1
ATOM 1634 C CA . THR A 1 201 ? -0.103 11.419 -2.395 1.00 94.88 201 THR A CA 1
ATOM 1635 C C . THR A 1 201 ? 0.408 10.265 -3.250 1.00 94.88 201 THR A C 1
ATOM 1637 O O . THR A 1 201 ? 0.683 10.440 -4.437 1.00 94.88 201 THR A O 1
ATOM 1640 N N . LEU A 1 202 ? 0.447 9.065 -2.670 1.00 90.75 202 LEU A N 1
ATOM 1641 C CA . LEU A 1 202 ? 0.872 7.849 -3.349 1.00 90.75 202 LEU A CA 1
ATOM 1642 C C . LEU A 1 202 ? -0.050 7.497 -4.522 1.00 90.75 202 LEU A C 1
ATOM 1644 O O . LEU A 1 202 ? 0.436 7.266 -5.629 1.00 90.75 202 LEU A O 1
ATOM 1648 N N . LEU A 1 203 ? -1.371 7.533 -4.317 1.00 92.88 203 LEU A N 1
ATOM 1649 C CA . LEU A 1 203 ? -2.344 7.310 -5.392 1.00 92.88 203 LEU A CA 1
ATOM 1650 C C . LEU A 1 203 ? -2.185 8.333 -6.523 1.00 92.88 203 LEU A C 1
ATOM 1652 O O . LEU A 1 203 ? -2.243 7.971 -7.692 1.00 92.88 203 LEU A O 1
ATOM 1656 N N . THR A 1 204 ? -1.955 9.602 -6.192 1.00 95.62 204 THR A N 1
ATOM 1657 C CA . THR A 1 204 ? -1.780 10.665 -7.194 1.00 95.62 204 THR A CA 1
ATOM 1658 C C . THR A 1 204 ? -0.533 10.426 -8.046 1.00 95.62 204 THR A C 1
ATOM 1660 O O . THR A 1 204 ? -0.590 10.543 -9.270 1.00 95.62 204 THR A O 1
ATOM 1663 N N . ALA A 1 205 ? 0.584 10.046 -7.418 1.00 90.00 205 ALA A N 1
ATOM 1664 C CA . ALA A 1 205 ? 1.809 9.692 -8.131 1.00 90.00 205 ALA A CA 1
ATOM 1665 C C . ALA A 1 205 ? 1.610 8.460 -9.028 1.00 90.00 205 ALA A C 1
ATOM 1667 O O . ALA A 1 205 ? 2.095 8.431 -10.160 1.00 90.00 205 ALA A O 1
ATOM 1668 N N . GLU A 1 206 ? 0.854 7.472 -8.547 1.00 88.19 206 GLU A N 1
ATOM 1669 C CA . GLU A 1 206 ? 0.531 6.266 -9.302 1.00 88.19 206 GLU A CA 1
ATOM 1670 C C . GLU A 1 206 ? -0.333 6.564 -10.528 1.00 88.19 206 GLU A C 1
ATOM 1672 O O . GLU A 1 206 ? -0.008 6.132 -11.630 1.00 88.19 206 GLU A O 1
ATOM 1677 N N . ILE A 1 207 ? -1.374 7.383 -10.374 1.00 94.81 207 ILE A N 1
ATOM 1678 C CA . ILE A 1 207 ? -2.216 7.835 -11.487 1.00 94.81 207 ILE A CA 1
ATOM 1679 C C . ILE A 1 207 ? -1.372 8.573 -12.531 1.00 94.81 207 ILE A C 1
ATOM 1681 O O . ILE A 1 207 ? -1.501 8.315 -13.725 1.00 94.81 207 ILE A O 1
ATOM 1685 N N . ALA A 1 208 ? -0.464 9.453 -12.101 1.00 94.88 208 ALA A N 1
ATOM 1686 C CA . ALA A 1 208 ? 0.426 10.168 -13.013 1.00 94.88 208 ALA A CA 1
ATOM 1687 C C . ALA A 1 208 ? 1.422 9.239 -13.735 1.00 94.88 208 ALA A C 1
ATOM 1689 O O . ALA A 1 208 ? 1.826 9.522 -14.864 1.00 94.88 208 ALA A O 1
ATOM 1690 N N . ARG A 1 209 ? 1.847 8.141 -13.097 1.00 90.12 209 ARG A N 1
ATOM 1691 C CA . ARG A 1 209 ? 2.662 7.095 -13.732 1.00 90.12 209 ARG A CA 1
ATOM 1692 C C . ARG A 1 209 ? 1.858 6.356 -14.799 1.00 90.12 209 ARG A C 1
ATOM 1694 O O . ARG A 1 209 ? 2.312 6.281 -15.937 1.00 90.12 209 ARG A O 1
ATOM 1701 N N . VAL A 1 210 ? 0.658 5.900 -14.448 1.00 91.44 210 VAL A N 1
ATOM 1702 C CA . VAL A 1 210 ? -0.252 5.189 -15.356 1.00 91.44 210 VAL A CA 1
ATOM 1703 C C . VAL A 1 210 ? -0.627 6.054 -16.561 1.00 91.44 210 VAL A C 1
ATOM 1705 O O . VAL A 1 210 ? -0.583 5.570 -17.685 1.00 91.44 210 VAL A O 1
ATOM 1708 N N . ASP A 1 211 ? -0.911 7.344 -16.368 1.00 96.69 211 ASP A N 1
ATOM 1709 C CA . ASP A 1 211 ? -1.240 8.264 -17.468 1.00 96.69 211 ASP A CA 1
ATOM 1710 C C . ASP A 1 211 ? -0.078 8.433 -18.464 1.00 96.69 211 ASP A C 1
ATOM 1712 O O . ASP A 1 211 ? -0.283 8.482 -19.677 1.00 96.69 211 ASP A O 1
ATOM 1716 N N . ARG A 1 212 ? 1.171 8.476 -17.979 1.00 94.88 212 ARG A N 1
ATOM 1717 C CA . ARG A 1 212 ? 2.353 8.514 -18.858 1.00 94.88 212 ARG A CA 1
ATOM 1718 C C . ARG A 1 212 ? 2.518 7.224 -19.655 1.00 94.88 212 ARG A C 1
ATOM 1720 O O . ARG A 1 212 ? 2.864 7.281 -20.834 1.00 94.88 212 ARG A O 1
ATOM 1727 N N . GLU A 1 213 ? 2.288 6.082 -19.021 1.00 90.44 213 GLU A N 1
ATOM 1728 C CA . GLU A 1 213 ? 2.369 4.774 -19.674 1.00 90.44 213 GLU A CA 1
ATOM 1729 C C . GLU A 1 213 ? 1.267 4.604 -20.722 1.00 90.44 213 GLU A C 1
ATOM 1731 O O . GLU A 1 213 ? 1.551 4.203 -21.848 1.00 90.44 213 GLU A O 1
ATOM 1736 N N . ASP A 1 214 ? 0.037 5.004 -20.404 1.00 94.62 214 ASP A N 1
ATOM 1737 C CA . ASP A 1 214 ? -1.088 4.990 -21.341 1.00 94.62 214 ASP A CA 1
ATOM 1738 C C . ASP A 1 214 ? -0.822 5.880 -22.568 1.00 94.62 214 ASP A C 1
ATOM 1740 O O . ASP A 1 214 ? -1.034 5.459 -23.708 1.00 94.62 214 ASP A O 1
ATOM 1744 N N . LYS A 1 215 ? -0.260 7.080 -22.366 1.00 96.38 215 LYS A N 1
ATOM 1745 C CA . LYS A 1 215 ? 0.180 7.952 -23.471 1.00 96.38 215 LYS A CA 1
ATOM 1746 C C . LYS A 1 215 ? 1.226 7.284 -24.354 1.00 96.38 215 LYS A C 1
ATOM 1748 O O . LYS A 1 215 ? 1.078 7.284 -25.573 1.00 96.38 215 LYS A O 1
ATOM 1753 N N . PHE A 1 216 ? 2.248 6.669 -23.762 1.00 96.25 216 PHE A N 1
ATOM 1754 C CA . PHE A 1 216 ? 3.269 5.941 -24.518 1.00 96.25 216 PHE A CA 1
ATOM 1755 C C . PHE A 1 216 ? 2.657 4.818 -25.368 1.00 96.25 216 PHE A C 1
ATOM 1757 O O . PHE A 1 216 ? 2.970 4.704 -26.555 1.00 96.25 216 PHE A O 1
ATOM 1764 N N . LEU A 1 217 ? 1.749 4.026 -24.787 1.00 96.75 217 LEU A N 1
ATOM 1765 C CA . LEU A 1 217 ? 1.070 2.933 -25.487 1.00 96.75 217 LEU A CA 1
ATOM 1766 C C . LEU A 1 217 ? 0.222 3.423 -26.666 1.00 96.75 217 LEU A C 1
ATOM 1768 O O . LEU A 1 217 ? 0.115 2.717 -27.667 1.00 96.75 217 LEU A O 1
ATOM 1772 N N . LYS A 1 218 ? -0.338 4.634 -26.582 1.00 96.69 218 LYS A N 1
ATOM 1773 C CA . LYS A 1 218 ? -1.091 5.264 -27.677 1.00 96.69 218 LYS A CA 1
ATOM 1774 C C . LYS A 1 218 ? -0.183 5.865 -28.753 1.00 96.69 218 LYS A C 1
ATOM 1776 O O . LYS A 1 218 ? -0.458 5.712 -29.939 1.00 96.69 218 LYS A O 1
ATOM 1781 N N . GLU A 1 219 ? 0.909 6.521 -28.368 1.00 97.12 219 GLU A N 1
ATOM 1782 C CA . GLU A 1 219 ? 1.779 7.258 -29.296 1.00 97.12 219 GLU A CA 1
ATOM 1783 C C . GLU A 1 219 ? 2.729 6.362 -30.105 1.00 97.12 219 GLU A C 1
ATOM 1785 O O . GLU A 1 219 ? 3.016 6.640 -31.274 1.00 97.12 219 GLU A O 1
ATOM 1790 N N . VAL A 1 220 ? 3.268 5.298 -29.505 1.00 96.81 220 VAL A N 1
ATOM 1791 C CA . VAL A 1 220 ? 4.274 4.445 -30.162 1.00 96.81 220 VAL A CA 1
ATOM 1792 C C . VAL A 1 220 ? 3.752 3.766 -31.432 1.00 96.81 220 VAL A C 1
ATOM 1794 O O . VAL A 1 220 ? 4.471 3.815 -32.436 1.00 96.81 220 VAL A O 1
ATOM 1797 N N . PRO A 1 221 ? 2.534 3.188 -31.460 1.00 94.12 221 PRO A N 1
ATOM 1798 C CA . PRO A 1 221 ? 1.975 2.611 -32.679 1.00 94.12 221 PRO A CA 1
ATOM 1799 C C . PRO A 1 221 ? 1.883 3.626 -33.821 1.00 94.12 221 PRO A C 1
ATOM 1801 O O . PRO A 1 221 ? 2.341 3.347 -34.928 1.00 94.12 221 PRO A O 1
ATOM 1804 N N . GLU A 1 222 ? 1.384 4.837 -33.557 1.00 96.62 222 GLU A N 1
ATOM 1805 C CA . GLU A 1 222 ? 1.278 5.875 -34.589 1.00 96.62 222 GLU A CA 1
ATOM 1806 C C . GLU A 1 222 ? 2.649 6.307 -35.121 1.00 96.62 222 GLU A C 1
ATOM 1808 O O . GLU A 1 222 ? 2.849 6.483 -36.330 1.00 96.62 222 GLU A O 1
ATOM 1813 N N . ARG A 1 223 ? 3.633 6.446 -34.226 1.00 97.06 223 ARG A N 1
ATOM 1814 C CA . ARG A 1 223 ? 5.016 6.767 -34.601 1.00 97.06 223 ARG A CA 1
ATOM 1815 C C . ARG A 1 223 ? 5.644 5.657 -35.441 1.00 97.06 223 ARG A C 1
ATOM 1817 O O . ARG A 1 223 ? 6.341 5.966 -36.412 1.00 97.06 223 ARG A O 1
ATOM 1824 N N . LEU A 1 224 ? 5.388 4.395 -35.102 1.00 97.75 224 LEU A N 1
ATOM 1825 C CA . LEU A 1 224 ? 5.880 3.241 -35.849 1.00 97.75 224 LEU A CA 1
ATOM 1826 C C . LEU A 1 224 ? 5.245 3.167 -37.242 1.00 97.75 224 LEU A C 1
ATOM 1828 O O . LEU A 1 224 ? 5.960 3.003 -38.229 1.00 97.75 224 LEU A O 1
ATOM 1832 N N . GLU A 1 225 ? 3.936 3.390 -37.348 1.00 97.88 225 GLU A N 1
ATOM 1833 C CA . GLU A 1 225 ? 3.220 3.467 -38.626 1.00 97.88 225 GLU A CA 1
ATOM 1834 C C . GLU A 1 225 ? 3.767 4.582 -39.528 1.00 97.88 225 GLU A C 1
ATOM 1836 O O . GLU A 1 225 ? 4.000 4.390 -40.727 1.00 97.88 225 GLU A O 1
ATOM 1841 N N . ASN A 1 226 ? 4.051 5.752 -38.953 1.00 98.19 226 ASN A N 1
ATOM 1842 C CA . ASN A 1 226 ? 4.688 6.853 -39.672 1.00 98.19 226 ASN A CA 1
ATOM 1843 C C . ASN A 1 226 ? 6.096 6.490 -40.166 1.00 98.19 226 ASN A C 1
ATOM 1845 O O . ASN A 1 226 ? 6.437 6.778 -41.318 1.00 98.19 226 ASN A O 1
ATOM 1849 N N . ALA A 1 227 ? 6.910 5.839 -39.333 1.00 97.06 227 ALA A N 1
ATOM 1850 C CA . ALA A 1 227 ? 8.229 5.358 -39.735 1.00 97.06 227 ALA A CA 1
ATOM 1851 C C . ALA A 1 227 ? 8.125 4.321 -40.866 1.00 97.06 227 ALA A C 1
ATOM 1853 O O . ALA A 1 227 ? 8.808 4.452 -41.882 1.00 97.06 227 ALA A O 1
ATOM 1854 N N . LEU A 1 228 ? 7.200 3.363 -40.754 1.00 97.88 228 LEU A N 1
ATOM 1855 C CA . LEU A 1 228 ? 6.960 2.336 -41.764 1.00 97.88 228 LEU A CA 1
ATOM 1856 C C . LEU A 1 228 ? 6.538 2.941 -43.110 1.00 97.88 228 LEU A C 1
ATOM 1858 O O . LEU A 1 228 ? 7.051 2.536 -44.156 1.00 97.88 228 LEU A O 1
ATOM 1862 N N . ARG A 1 229 ? 5.655 3.948 -43.112 1.00 98.50 229 ARG A N 1
ATOM 1863 C CA . ARG A 1 229 ? 5.284 4.693 -44.330 1.00 98.50 229 ARG A CA 1
ATOM 1864 C C . ARG A 1 229 ? 6.499 5.342 -44.996 1.00 98.50 229 ARG A C 1
ATOM 1866 O O . ARG A 1 229 ? 6.646 5.262 -46.218 1.00 98.50 229 ARG A O 1
ATOM 1873 N N . ARG A 1 230 ? 7.397 5.947 -44.211 1.00 98.44 230 ARG A N 1
ATOM 1874 C CA . ARG A 1 230 ? 8.642 6.545 -44.726 1.00 98.44 230 ARG A CA 1
ATOM 1875 C C . ARG A 1 230 ? 9.579 5.485 -45.298 1.00 98.44 230 ARG A C 1
ATOM 1877 O O . ARG A 1 230 ? 10.091 5.688 -46.396 1.00 98.44 230 ARG A O 1
ATOM 1884 N N . CYS A 1 231 ? 9.744 4.352 -44.614 1.00 98.12 231 CYS A N 1
ATOM 1885 C CA . CYS A 1 231 ? 10.509 3.213 -45.121 1.00 98.12 231 CYS A CA 1
ATOM 1886 C C . CYS A 1 231 ? 9.960 2.738 -46.471 1.00 98.12 231 CYS A C 1
ATOM 1888 O O . CYS A 1 231 ? 10.716 2.685 -47.433 1.00 98.12 231 CYS A O 1
ATOM 1890 N N . LYS A 1 232 ? 8.643 2.507 -46.590 1.00 98.25 232 LYS A N 1
ATOM 1891 C CA . LYS A 1 232 ? 7.995 2.098 -47.853 1.00 98.25 232 LYS A CA 1
ATOM 1892 C C . LYS A 1 232 ? 8.260 3.089 -48.991 1.00 98.25 232 LYS A C 1
ATOM 1894 O O . LYS A 1 232 ? 8.590 2.671 -50.099 1.00 98.25 232 LYS A O 1
ATOM 1899 N N . LYS A 1 233 ? 8.168 4.397 -48.719 1.00 98.31 233 LYS A N 1
ATOM 1900 C CA . LYS A 1 233 ? 8.468 5.446 -49.708 1.00 98.31 233 LYS A CA 1
ATOM 1901 C C . LYS A 1 233 ? 9.925 5.385 -50.171 1.00 98.31 233 LYS A C 1
ATOM 1903 O O . LYS A 1 233 ? 10.176 5.392 -51.372 1.00 98.31 233 LYS A O 1
ATOM 1908 N N . LEU A 1 234 ? 10.871 5.293 -49.235 1.00 98.19 234 LEU A N 1
ATOM 1909 C CA . LEU A 1 234 ? 12.298 5.185 -49.551 1.00 98.19 234 LEU A CA 1
ATOM 1910 C C . LEU A 1 234 ? 12.610 3.902 -50.328 1.00 98.19 234 LEU A C 1
ATOM 1912 O O . LEU A 1 234 ? 13.326 3.964 -51.322 1.00 98.19 234 LEU A O 1
ATOM 1916 N N . THR A 1 235 ? 12.029 2.764 -49.940 1.00 97.56 235 THR A N 1
ATOM 1917 C CA . THR A 1 235 ? 12.148 1.504 -50.685 1.00 97.56 235 THR A CA 1
ATOM 1918 C C . THR A 1 235 ? 11.638 1.659 -52.116 1.00 97.56 235 THR A C 1
ATOM 1920 O O . THR A 1 235 ? 12.330 1.252 -53.046 1.00 97.56 235 THR A O 1
ATOM 1923 N N . GLY A 1 236 ? 10.482 2.301 -52.317 1.00 97.69 236 GLY A N 1
ATOM 1924 C CA . GLY A 1 236 ? 9.962 2.616 -53.650 1.00 97.69 236 GLY A CA 1
ATOM 1925 C C . GLY A 1 236 ? 10.943 3.452 -54.480 1.00 97.69 236 GLY A C 1
ATOM 1926 O O . GLY A 1 236 ? 11.251 3.089 -55.614 1.00 97.69 236 GLY A O 1
ATOM 1927 N N . THR A 1 237 ? 11.506 4.519 -53.900 1.00 98.12 237 THR A N 1
ATOM 1928 C CA . THR A 1 237 ? 12.531 5.345 -54.561 1.00 98.12 237 THR A CA 1
ATOM 1929 C C . THR A 1 237 ? 13.770 4.528 -54.936 1.00 98.12 237 THR A C 1
ATOM 1931 O O . THR A 1 237 ? 14.246 4.631 -56.065 1.00 98.12 237 THR A O 1
ATOM 1934 N N . LEU A 1 238 ? 14.273 3.682 -54.033 1.00 97.75 238 LEU A N 1
ATOM 1935 C CA . LEU A 1 238 ? 15.440 2.830 -54.287 1.00 97.75 238 LEU A CA 1
ATOM 1936 C C . LEU A 1 238 ? 15.188 1.811 -55.407 1.00 97.75 238 LEU A C 1
ATOM 1938 O O . LEU A 1 238 ? 16.064 1.597 -56.243 1.00 97.75 238 LEU A O 1
ATOM 1942 N N . VAL A 1 239 ? 13.992 1.215 -55.470 1.00 97.81 239 VAL A N 1
ATOM 1943 C CA . VAL A 1 239 ? 13.604 0.305 -56.563 1.00 97.81 239 VAL A CA 1
ATOM 1944 C C . VAL A 1 239 ? 13.621 1.033 -57.908 1.00 97.81 239 VAL A C 1
ATOM 1946 O O . VAL A 1 239 ? 14.162 0.505 -58.881 1.00 97.81 239 VAL A O 1
ATOM 1949 N N . THR A 1 240 ? 13.077 2.251 -57.969 1.00 96.75 240 THR A N 1
ATOM 1950 C CA . THR A 1 240 ? 13.103 3.075 -59.186 1.00 96.75 240 THR A CA 1
ATOM 1951 C C . THR A 1 240 ? 14.532 3.431 -59.589 1.00 96.75 240 THR A C 1
ATOM 1953 O O . THR A 1 240 ? 14.897 3.232 -60.745 1.00 96.75 240 THR A O 1
ATOM 1956 N N . LEU A 1 241 ? 15.368 3.879 -58.645 1.00 97.56 241 LEU A N 1
ATOM 1957 C CA . LEU A 1 241 ? 16.778 4.190 -58.909 1.00 97.56 241 LEU A CA 1
ATOM 1958 C C . LEU A 1 241 ? 17.545 2.972 -59.432 1.00 97.56 241 LEU A C 1
ATOM 1960 O O . LEU A 1 241 ? 18.283 3.094 -60.404 1.00 97.56 241 LEU A O 1
ATOM 1964 N N . LYS A 1 242 ? 17.319 1.783 -58.860 1.00 95.69 242 LYS A N 1
ATOM 1965 C CA . LYS A 1 242 ? 17.935 0.534 -59.332 1.00 95.69 242 LYS A CA 1
ATOM 1966 C C . LYS A 1 242 ? 17.552 0.213 -60.781 1.00 95.69 242 LYS A C 1
ATOM 1968 O O . LYS A 1 242 ? 18.409 -0.193 -61.561 1.00 95.69 242 LYS A O 1
ATOM 1973 N N . ARG A 1 243 ? 16.282 0.405 -61.156 1.00 95.62 243 ARG A N 1
ATOM 1974 C CA . ARG A 1 243 ? 15.822 0.215 -62.545 1.00 95.62 243 ARG A CA 1
ATOM 1975 C C . ARG A 1 243 ? 16.468 1.223 -63.495 1.00 95.62 243 ARG A C 1
ATOM 1977 O O . ARG A 1 243 ? 16.933 0.826 -64.557 1.00 95.62 243 ARG A O 1
ATOM 1984 N N . LEU A 1 244 ? 16.525 2.499 -63.108 1.00 95.12 244 LEU A N 1
ATOM 1985 C CA . LEU A 1 244 ? 17.163 3.550 -63.907 1.00 95.12 244 LEU A CA 1
ATOM 1986 C C . LEU A 1 244 ? 18.657 3.278 -64.112 1.00 95.12 244 LEU A C 1
ATOM 1988 O O . LEU A 1 244 ? 19.127 3.361 -65.242 1.00 95.12 244 LEU A O 1
ATOM 1992 N N . ALA A 1 245 ? 19.371 2.891 -63.053 1.00 91.94 245 ALA A N 1
ATOM 1993 C CA . ALA A 1 245 ? 20.783 2.527 -63.126 1.00 91.94 245 ALA A CA 1
ATOM 1994 C C . ALA A 1 245 ? 21.015 1.335 -64.069 1.00 91.94 245 ALA A C 1
ATOM 1996 O O . ALA A 1 245 ? 21.865 1.410 -64.948 1.00 91.94 245 ALA A O 1
ATOM 1997 N N . SER A 1 246 ? 20.199 0.278 -63.967 1.00 92.62 246 SER A N 1
ATOM 1998 C CA . SER A 1 246 ? 20.284 -0.885 -64.866 1.00 92.62 246 SER A CA 1
ATOM 1999 C C . SER A 1 246 ? 20.053 -0.514 -66.337 1.00 92.62 246 SER A C 1
ATOM 2001 O O . SER A 1 246 ? 20.754 -0.998 -67.221 1.00 92.62 246 SER A O 1
ATOM 2003 N N . VAL A 1 247 ? 19.102 0.382 -66.605 1.00 90.00 247 VAL A N 1
ATOM 2004 C CA . VAL A 1 247 ? 18.817 0.887 -67.954 1.00 90.00 247 VAL A CA 1
ATOM 2005 C C . VAL A 1 247 ? 19.947 1.785 -68.484 1.00 90.00 247 VAL A C 1
ATOM 2007 O O . VAL A 1 247 ? 20.199 1.804 -69.687 1.00 90.00 247 VAL A O 1
ATOM 2010 N N . GLN A 1 248 ? 20.626 2.538 -67.615 1.00 86.25 248 GLN A N 1
ATOM 2011 C CA . GLN A 1 248 ? 21.806 3.329 -67.981 1.00 86.25 248 GLN A CA 1
ATOM 2012 C C . GLN A 1 248 ? 23.014 2.434 -68.286 1.00 86.25 248 GLN A C 1
ATOM 2014 O O . GLN A 1 248 ? 23.711 2.679 -69.265 1.00 86.25 248 GLN A O 1
ATOM 2019 N N . GLU A 1 249 ? 23.214 1.367 -67.513 1.00 73.88 249 GLU A N 1
ATOM 2020 C CA . GLU A 1 249 ? 24.302 0.401 -67.705 1.00 73.88 249 GLU A CA 1
ATOM 2021 C C . GLU A 1 249 ? 24.197 -0.335 -69.051 1.00 73.88 249 GLU A C 1
ATOM 2023 O O . GLU A 1 249 ? 25.197 -0.519 -69.735 1.00 73.88 249 GLU A O 1
ATOM 2028 N N . GLN A 1 250 ? 22.978 -0.645 -69.506 1.00 70.12 250 GLN A N 1
ATOM 2029 C CA . GLN A 1 250 ? 22.733 -1.237 -70.830 1.00 70.12 250 GLN A CA 1
ATOM 2030 C C . GLN A 1 250 ? 22.935 -0.269 -72.012 1.00 70.12 250 GLN A C 1
ATOM 2032 O O . GLN A 1 250 ? 23.000 -0.717 -73.155 1.00 70.12 250 GLN A O 1
ATOM 2037 N N . ARG A 1 251 ? 22.995 1.050 -71.772 1.00 64.38 251 ARG A N 1
ATOM 2038 C CA . ARG A 1 251 ? 23.168 2.074 -72.822 1.00 64.38 251 ARG A CA 1
ATOM 2039 C C . ARG A 1 251 ? 24.602 2.573 -72.977 1.00 64.38 251 ARG A C 1
ATOM 2041 O O . ARG A 1 251 ? 24.859 3.354 -73.891 1.00 64.38 251 ARG A O 1
ATOM 2048 N N . LEU A 1 252 ? 25.526 2.150 -72.118 1.00 54.53 252 LEU A N 1
ATOM 2049 C CA . LEU A 1 252 ? 26.941 2.467 -72.280 1.00 54.53 252 LEU A CA 1
ATOM 2050 C C . LEU A 1 252 ? 27.527 1.585 -73.399 1.00 54.53 252 LEU A C 1
ATOM 2052 O O . LEU A 1 252 ? 27.489 0.360 -73.272 1.00 54.53 252 LEU A O 1
ATOM 2056 N N . PRO A 1 253 ? 28.072 2.150 -74.495 1.00 50.28 253 PRO A N 1
ATOM 2057 C CA . PRO A 1 253 ? 28.860 1.361 -75.427 1.00 50.28 253 PRO A CA 1
ATOM 2058 C C . PRO A 1 253 ? 30.138 0.923 -74.706 1.00 50.28 253 PRO A C 1
ATOM 2060 O O . PRO A 1 253 ? 30.792 1.725 -74.039 1.00 50.28 253 PRO A O 1
ATOM 2063 N N . SER A 1 254 ? 30.486 -0.356 -74.819 1.00 48.72 254 SER A N 1
ATOM 2064 C CA . SER A 1 254 ? 31.721 -0.917 -74.275 1.00 48.72 254 SER A CA 1
ATOM 2065 C C . SER A 1 254 ? 32.937 -0.267 -74.943 1.00 48.72 254 SER A C 1
ATOM 2067 O O . SER A 1 254 ? 33.428 -0.765 -75.955 1.00 48.72 254 SER A O 1
ATOM 2069 N N . SER A 1 255 ? 33.421 0.853 -74.403 1.00 41.53 255 SER A N 1
ATOM 2070 C CA . SER A 1 255 ? 34.712 1.428 -74.778 1.00 41.53 255 SER A CA 1
ATOM 2071 C C . SER A 1 255 ? 35.791 0.931 -73.821 1.00 41.53 255 SER A C 1
ATOM 2073 O O . SER A 1 255 ? 36.107 1.537 -72.796 1.00 41.53 255 SER A O 1
ATOM 2075 N N . THR A 1 256 ? 36.358 -0.210 -74.179 1.00 44.88 256 THR A N 1
ATOM 2076 C CA . THR A 1 256 ? 37.733 -0.566 -73.844 1.00 44.88 256 THR A CA 1
ATOM 2077 C C . THR A 1 256 ? 38.657 0.513 -74.425 1.00 44.88 256 THR A C 1
ATOM 2079 O O . THR A 1 256 ? 38.550 0.800 -75.615 1.00 44.88 256 THR A O 1
ATOM 2082 N N . GLY A 1 257 ? 39.575 1.074 -73.630 1.00 41.38 257 GLY A N 1
ATOM 2083 C CA . GLY A 1 257 ? 40.785 1.715 -74.165 1.00 41.38 257 GLY A CA 1
ATOM 2084 C C . GLY A 1 257 ? 41.073 3.165 -73.753 1.00 41.38 257 GLY A C 1
ATOM 2085 O O . GLY A 1 257 ? 40.484 4.099 -74.277 1.00 41.38 257 GLY A O 1
ATOM 2086 N N . GLU A 1 258 ? 42.094 3.287 -72.900 1.00 37.19 258 GLU A N 1
ATOM 2087 C CA . GLU A 1 258 ? 43.179 4.286 -72.942 1.00 37.19 258 GLU A CA 1
ATOM 2088 C C . GLU A 1 258 ? 42.984 5.722 -72.405 1.00 37.19 258 GLU A C 1
ATOM 2090 O O . GLU A 1 258 ? 42.343 6.591 -72.984 1.00 37.19 258 GLU A O 1
ATOM 2095 N N . SER A 1 259 ? 43.693 5.961 -71.291 1.00 40.69 259 SER A N 1
ATOM 2096 C CA . SER A 1 259 ? 44.569 7.105 -70.999 1.00 40.69 259 SER A CA 1
ATOM 2097 C C . SER A 1 259 ? 44.323 8.430 -71.725 1.00 40.69 259 SER A C 1
ATOM 2099 O O . SER A 1 259 ? 44.731 8.592 -72.872 1.00 40.69 259 SER A O 1
ATOM 2101 N N . ARG A 1 260 ? 43.971 9.475 -70.961 1.00 35.16 260 ARG A N 1
ATOM 2102 C CA . ARG A 1 260 ? 44.700 10.749 -71.077 1.00 35.16 260 ARG A CA 1
ATOM 2103 C C . ARG A 1 260 ? 44.614 11.602 -69.811 1.00 35.16 260 ARG A C 1
ATOM 2105 O O . ARG A 1 260 ? 43.545 11.857 -69.272 1.00 35.16 260 ARG A O 1
ATOM 2112 N N . LEU A 1 261 ? 45.796 12.006 -69.366 1.00 44.72 261 LEU A N 1
ATOM 2113 C CA . LEU A 1 261 ? 46.120 12.854 -68.223 1.00 44.72 261 LEU A CA 1
ATOM 2114 C C . LEU A 1 261 ? 45.558 14.283 -68.375 1.00 44.72 261 LEU A C 1
ATOM 2116 O O . LEU A 1 261 ? 45.712 14.838 -69.459 1.00 44.72 261 LEU A O 1
ATOM 2120 N N . SER A 1 262 ? 45.022 14.825 -67.263 1.00 36.50 262 SER A N 1
ATOM 2121 C CA . SER A 1 262 ? 45.141 16.196 -66.679 1.00 36.50 262 SER A CA 1
ATOM 2122 C C . SER A 1 262 ? 44.897 17.450 -67.568 1.00 36.50 262 SER A C 1
ATOM 2124 O O . SER A 1 262 ? 45.107 17.364 -68.771 1.00 36.50 262 SER A O 1
ATOM 2126 N N . PRO A 1 263 ? 44.534 18.657 -67.041 1.00 45.56 263 PRO A N 1
ATOM 2127 C CA . PRO A 1 263 ? 44.848 19.200 -65.707 1.00 45.56 263 PRO A CA 1
ATOM 2128 C C . PRO A 1 263 ? 43.743 20.028 -64.984 1.00 45.56 263 PRO A C 1
ATOM 2130 O O . PRO A 1 263 ? 42.658 20.289 -65.492 1.00 45.56 263 PRO A O 1
ATOM 2133 N N . THR A 1 264 ? 44.080 20.410 -63.751 1.00 44.19 264 THR A N 1
ATOM 2134 C CA . THR A 1 264 ? 43.379 21.193 -62.710 1.00 44.19 264 THR A CA 1
ATOM 2135 C C . THR A 1 264 ? 43.021 22.648 -63.067 1.00 44.19 264 THR A C 1
ATOM 2137 O O . THR A 1 264 ? 43.736 23.283 -63.841 1.00 44.19 264 THR A O 1
ATOM 2140 N N . PRO A 1 265 ? 42.018 23.231 -62.373 1.00 47.88 265 PRO A N 1
ATOM 2141 C CA . PRO A 1 265 ? 41.996 24.662 -62.034 1.00 47.88 265 PRO A CA 1
ATOM 2142 C C . PRO A 1 265 ? 41.766 24.950 -60.516 1.00 47.88 265 PRO A C 1
ATOM 2144 O O . PRO A 1 265 ? 41.493 24.018 -59.759 1.00 47.88 265 PRO A O 1
ATOM 2147 N N . PRO A 1 266 ? 41.94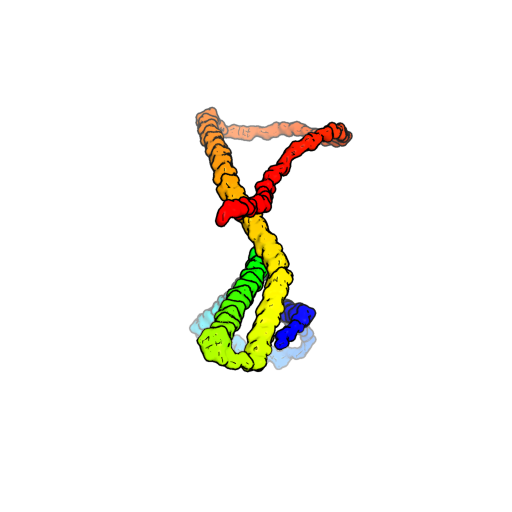8 26.212 -60.052 1.00 47.22 266 PRO A N 1
ATOM 2148 C CA . PRO A 1 266 ? 42.616 26.541 -58.783 1.00 47.22 266 PRO A CA 1
ATOM 2149 C C . PRO A 1 266 ? 41.706 26.872 -57.578 1.00 47.22 266 PRO A C 1
ATOM 2151 O O . PRO A 1 266 ? 40.506 27.100 -57.708 1.00 47.22 266 PRO A O 1
ATOM 2154 N N . GLU A 1 267 ? 42.353 26.921 -56.407 1.00 38.22 267 GLU A N 1
ATOM 2155 C CA . GLU A 1 267 ? 41.866 27.304 -55.072 1.00 38.22 267 GLU A CA 1
ATOM 2156 C C . GLU A 1 267 ? 41.211 28.698 -54.978 1.00 38.22 267 GLU A C 1
ATOM 2158 O O . GLU A 1 267 ? 41.680 29.684 -55.544 1.00 38.22 267 GLU A O 1
ATOM 2163 N N . VAL A 1 268 ? 40.164 28.769 -54.150 1.00 42.47 268 VAL A N 1
ATOM 2164 C CA . VAL A 1 268 ? 39.475 29.973 -53.652 1.00 42.47 268 VAL A CA 1
ATOM 2165 C C . VAL A 1 268 ? 40.019 30.338 -52.265 1.00 42.47 268 VAL A C 1
ATOM 2167 O O . VAL A 1 268 ? 40.095 29.441 -51.424 1.00 42.47 268 VAL A O 1
ATOM 2170 N N . PRO A 1 269 ? 40.278 31.621 -51.938 1.00 45.34 269 PRO A N 1
ATOM 2171 C CA . PRO A 1 269 ? 40.398 32.038 -50.554 1.00 45.34 269 PRO A CA 1
ATOM 2172 C C . PRO A 1 269 ? 39.049 32.506 -49.987 1.00 45.34 269 PRO A C 1
ATOM 2174 O O . PRO A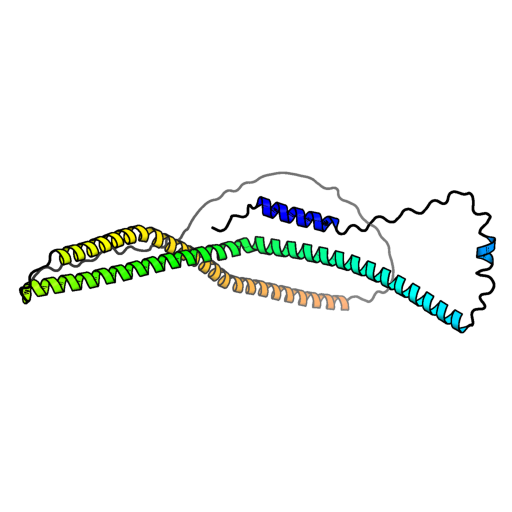 1 269 ? 38.301 33.286 -50.574 1.00 45.34 269 PRO A O 1
ATOM 2177 N N . SER A 1 270 ? 38.793 31.992 -48.792 1.00 37.94 270 SER A N 1
ATOM 2178 C CA . SER A 1 270 ? 37.751 32.286 -47.811 1.00 37.94 270 SER A CA 1
ATOM 2179 C C . SER A 1 270 ? 37.440 33.772 -47.579 1.00 37.94 270 SER A C 1
ATOM 2181 O O . SER A 1 270 ? 38.319 34.546 -47.200 1.00 37.94 270 SER A O 1
ATOM 2183 N N . SER A 1 271 ? 36.154 34.130 -47.653 1.00 35.97 271 SER A N 1
ATOM 2184 C CA . SER A 1 271 ? 35.597 35.375 -47.114 1.00 35.97 271 SER A CA 1
ATOM 2185 C C . SER A 1 271 ? 35.055 35.159 -45.695 1.00 35.97 271 SER A C 1
ATOM 2187 O O . SER A 1 271 ? 34.072 34.444 -45.496 1.00 35.97 271 SER A O 1
ATOM 2189 N N . VAL A 1 272 ? 35.676 35.816 -44.716 1.00 39.50 272 VAL A N 1
ATOM 2190 C CA . VAL A 1 272 ? 35.109 36.065 -43.384 1.00 39.50 272 VAL A CA 1
ATOM 2191 C C . VAL A 1 272 ? 34.257 37.329 -43.478 1.00 39.50 272 VAL A C 1
ATOM 2193 O O . VAL A 1 272 ? 34.738 38.359 -43.944 1.00 39.50 272 VAL A O 1
ATOM 2196 N N . SER A 1 273 ? 33.002 37.280 -43.033 1.00 36.47 273 SER A N 1
ATOM 2197 C CA . SER A 1 273 ? 32.210 38.474 -42.722 1.00 36.47 273 SER A CA 1
ATOM 2198 C C . SER A 1 273 ? 31.151 38.144 -41.677 1.00 36.47 273 SER A C 1
ATOM 2200 O O . SER A 1 273 ? 30.302 37.276 -41.867 1.00 36.47 273 SER A O 1
ATOM 2202 N N . SER A 1 274 ? 31.252 38.855 -40.560 1.00 35.47 274 SER A N 1
ATOM 2203 C CA . SER A 1 274 ? 30.348 38.846 -39.416 1.00 35.47 274 SER A CA 1
ATOM 2204 C C . SER A 1 274 ? 29.392 40.038 -39.505 1.00 35.47 274 SER A C 1
ATOM 2206 O O . SER A 1 274 ? 29.863 41.157 -39.686 1.00 35.47 274 SER A O 1
ATOM 2208 N N . SER A 1 275 ? 28.090 39.825 -39.292 1.00 32.75 275 SER A N 1
ATOM 2209 C CA . SER A 1 275 ? 27.107 40.786 -38.734 1.00 32.75 275 SER A CA 1
ATOM 2210 C C . SER A 1 275 ? 25.732 40.086 -38.698 1.00 32.75 275 SER A C 1
ATOM 2212 O O . SER A 1 275 ? 25.317 39.485 -39.677 1.00 32.75 275 SER A O 1
ATOM 2214 N N . SER A 1 276 ? 25.118 39.825 -37.540 1.00 31.03 276 SER A N 1
ATOM 2215 C CA . SER A 1 276 ? 24.461 40.704 -36.552 1.00 31.03 276 SER A CA 1
ATOM 2216 C C . SER A 1 276 ? 22.961 40.939 -36.824 1.00 31.03 276 SER A C 1
ATOM 2218 O O . SER A 1 276 ? 22.591 41.537 -37.825 1.00 31.03 276 SER A O 1
ATOM 2220 N N . LEU A 1 277 ? 22.163 40.498 -35.836 1.00 32.22 277 LEU A N 1
ATOM 2221 C CA . LEU A 1 277 ? 20.853 40.977 -35.354 1.00 32.22 277 LEU A CA 1
ATOM 2222 C C . LEU A 1 277 ? 19.634 41.079 -36.295 1.00 32.22 277 LEU A C 1
ATOM 2224 O O . LEU A 1 277 ? 19.570 41.947 -37.153 1.00 32.22 277 LEU A O 1
ATOM 2228 N N . ALA A 1 278 ? 18.550 40.386 -35.909 1.00 31.94 278 ALA A N 1
ATOM 2229 C CA . ALA A 1 278 ? 17.250 41.035 -35.684 1.00 31.94 278 ALA A CA 1
ATOM 2230 C C . ALA A 1 278 ? 16.320 40.192 -34.787 1.00 31.94 278 ALA A C 1
ATOM 2232 O O . ALA A 1 278 ? 16.143 38.990 -34.964 1.00 31.94 278 ALA A O 1
ATOM 2233 N N . HIS A 1 279 ? 15.722 40.879 -33.816 1.00 35.53 279 HIS A N 1
ATOM 2234 C CA . HIS A 1 279 ? 14.673 40.440 -32.902 1.00 35.53 279 HIS A CA 1
ATOM 2235 C C . HIS A 1 279 ? 13.363 40.069 -33.614 1.00 35.53 279 HIS A C 1
ATOM 2237 O O . HIS A 1 279 ? 12.942 40.786 -34.516 1.00 35.53 279 HIS A O 1
ATOM 2243 N N . THR A 1 280 ? 12.589 39.130 -33.053 1.00 33.25 280 THR A N 1
ATOM 2244 C CA . THR A 1 280 ? 11.136 39.341 -32.889 1.00 33.25 280 THR A CA 1
ATOM 2245 C C . THR A 1 280 ? 10.592 38.577 -31.678 1.00 33.25 280 THR A C 1
ATOM 2247 O O . THR A 1 280 ? 10.831 37.388 -31.496 1.00 33.25 280 THR A O 1
ATOM 2250 N N . LYS A 1 281 ? 9.861 39.308 -30.835 1.00 37.94 281 LYS A N 1
ATOM 2251 C CA . LYS A 1 281 ? 9.146 38.875 -29.632 1.00 37.94 281 LYS A CA 1
ATOM 2252 C C . LYS A 1 281 ? 7.649 38.941 -29.930 1.00 37.94 281 LYS A C 1
ATOM 2254 O O . LYS A 1 281 ? 7.175 40.035 -30.200 1.00 37.94 281 LYS A O 1
ATOM 2259 N N . VAL A 1 282 ? 6.920 37.833 -29.793 1.00 33.03 282 VAL A N 1
ATOM 2260 C CA . VAL A 1 282 ? 5.453 37.725 -29.590 1.00 33.03 282 VAL A CA 1
ATOM 2261 C C . VAL A 1 282 ? 5.254 36.353 -28.913 1.00 33.03 282 VAL A C 1
ATOM 2263 O O . VAL A 1 282 ? 5.888 35.398 -29.331 1.00 33.03 282 VAL A O 1
ATOM 2266 N N . GLY A 1 283 ? 4.512 36.101 -27.835 1.00 29.53 283 GLY A N 1
ATOM 2267 C CA . GLY A 1 283 ? 3.389 36.790 -27.210 1.00 29.53 283 GLY A CA 1
ATOM 2268 C C . GLY A 1 283 ? 2.285 35.753 -26.926 1.00 29.53 283 GLY A C 1
ATOM 2269 O O . GLY A 1 283 ? 1.498 35.468 -27.809 1.00 29.53 283 GLY A O 1
ATOM 2270 N N . ARG A 1 284 ? 2.299 35.171 -25.713 1.00 35.97 284 ARG A N 1
ATOM 2271 C CA . ARG A 1 284 ? 1.183 34.688 -24.851 1.00 35.97 284 ARG A CA 1
ATOM 2272 C C . ARG A 1 284 ? -0.121 34.139 -25.502 1.00 35.97 284 ARG A C 1
ATOM 2274 O O . ARG A 1 284 ? -0.821 34.876 -26.177 1.00 35.97 284 ARG A O 1
ATOM 2281 N N . THR A 1 285 ? -0.584 32.944 -25.093 1.00 31.25 285 THR A N 1
ATOM 2282 C CA . THR A 1 285 ? -1.748 32.716 -24.179 1.00 31.25 285 THR A CA 1
ATOM 2283 C C . THR A 1 285 ? -2.313 31.275 -24.197 1.00 31.25 285 THR A C 1
ATOM 2285 O O . THR A 1 285 ? -2.549 30.707 -25.255 1.00 31.25 285 THR A O 1
ATOM 2288 N N . SER A 1 286 ? -2.674 30.793 -22.989 1.00 31.75 286 SER A N 1
ATOM 2289 C CA . SER A 1 286 ? -3.755 29.825 -22.663 1.00 31.75 286 SER A CA 1
ATOM 2290 C C . SER A 1 286 ? -3.522 28.342 -23.053 1.00 31.75 286 SER A C 1
ATOM 2292 O O . SER A 1 286 ? -2.885 28.065 -24.051 1.00 31.75 286 SER A O 1
ATOM 2294 N N . SER A 1 287 ? -3.947 27.295 -22.338 1.00 33.16 287 SER A N 1
ATOM 2295 C CA . SER A 1 287 ? -5.010 27.109 -21.344 1.00 33.16 287 SER A CA 1
ATOM 2296 C C . SER A 1 287 ? -4.715 25.859 -20.495 1.00 33.16 287 SER A C 1
ATOM 2298 O O . SER A 1 287 ? -4.265 24.848 -21.026 1.00 33.16 287 SER A O 1
ATOM 2300 N N . VAL A 1 288 ? -5.006 25.902 -19.192 1.00 39.25 288 VAL A N 1
ATOM 2301 C CA . VAL A 1 288 ? -4.967 24.740 -18.280 1.00 39.25 288 VAL A CA 1
ATOM 2302 C C . VAL A 1 288 ? -6.408 24.264 -18.044 1.00 39.25 288 VAL A C 1
ATOM 2304 O O . VAL A 1 288 ? -7.237 25.105 -17.682 1.00 39.25 288 VAL A O 1
ATOM 2307 N N . PRO A 1 289 ? -6.754 22.970 -18.192 1.00 44.34 289 PRO A N 1
ATOM 2308 C CA . PRO A 1 289 ? -8.085 22.491 -17.831 1.00 44.34 289 PRO A CA 1
ATOM 2309 C C . PRO A 1 289 ? -8.236 22.366 -16.309 1.00 44.34 289 PRO A C 1
ATOM 2311 O O . PRO A 1 289 ? -7.462 21.683 -15.641 1.00 44.34 289 PRO A O 1
ATOM 2314 N N . LYS A 1 290 ? -9.273 23.013 -15.767 1.00 40.38 290 LYS A N 1
ATOM 2315 C CA . LYS A 1 290 ? -9.789 22.806 -14.408 1.00 40.38 290 LYS A CA 1
ATOM 2316 C C . LYS A 1 290 ? -10.602 21.510 -14.376 1.00 40.38 290 LYS A C 1
ATOM 2318 O O . LYS A 1 290 ? -11.633 21.442 -15.038 1.00 40.38 290 LYS A O 1
ATOM 2323 N N . TYR A 1 291 ? -10.214 20.539 -13.552 1.00 40.66 291 TYR A N 1
ATOM 2324 C CA . TYR A 1 291 ? -11.155 19.524 -13.076 1.00 40.66 291 TYR A CA 1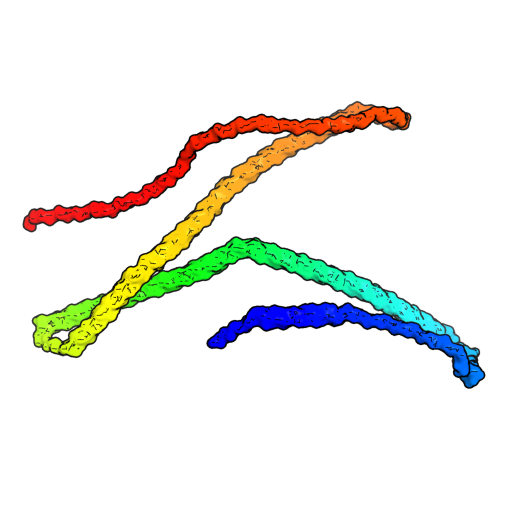
ATOM 2325 C C . TYR A 1 291 ? -11.827 20.033 -11.799 1.00 40.66 291 TYR A C 1
ATOM 2327 O O . TYR A 1 291 ? -11.197 20.211 -10.759 1.00 40.66 291 TYR A O 1
ATOM 2335 N N . ILE A 1 292 ? -13.121 20.323 -11.924 1.00 39.66 292 ILE A N 1
ATOM 2336 C CA . ILE A 1 292 ? -14.036 20.659 -10.836 1.00 39.66 292 ILE A CA 1
ATOM 2337 C C . ILE A 1 292 ? -14.494 19.336 -10.213 1.00 39.66 292 ILE A C 1
ATOM 2339 O O . ILE A 1 292 ? -15.191 18.568 -10.869 1.00 39.66 292 ILE A O 1
ATOM 2343 N N . PHE A 1 293 ? -14.146 19.076 -8.950 1.00 37.56 293 PHE A N 1
ATOM 2344 C CA . PHE A 1 293 ? -14.870 18.101 -8.132 1.00 37.56 293 PHE A CA 1
ATOM 2345 C C . PHE A 1 293 ? -15.796 18.876 -7.196 1.00 37.56 293 PHE A C 1
ATOM 2347 O O . PHE A 1 293 ? -15.354 19.581 -6.286 1.00 37.56 293 PHE A O 1
ATOM 2354 N N . SER A 1 294 ? -17.089 18.811 -7.497 1.00 39.06 294 SER A N 1
ATOM 2355 C CA . SER A 1 294 ? -18.137 19.510 -6.766 1.00 39.06 294 SER A CA 1
ATOM 2356 C C . SER A 1 294 ? -18.326 18.886 -5.380 1.00 39.06 294 SER A C 1
ATOM 2358 O O . SER A 1 294 ? -18.553 17.684 -5.250 1.00 39.06 294 SER A O 1
ATOM 2360 N N . LYS A 1 295 ? -18.247 19.715 -4.335 1.00 41.59 295 LYS A N 1
ATOM 2361 C CA . LYS A 1 295 ? -18.756 19.405 -2.993 1.00 41.59 295 LYS A CA 1
ATOM 2362 C C . LYS A 1 295 ? -20.283 19.329 -3.064 1.00 41.59 295 LYS A C 1
ATOM 2364 O O . LYS A 1 295 ? -20.900 20.351 -3.335 1.00 41.59 295 LYS A O 1
ATOM 2369 N N . ASN A 1 296 ? -20.883 18.200 -2.688 1.00 35.00 296 ASN A N 1
ATOM 2370 C CA . ASN A 1 296 ? -22.273 18.178 -2.221 1.00 35.00 296 ASN A CA 1
ATOM 2371 C C . ASN A 1 296 ? -22.317 18.028 -0.690 1.00 35.00 296 ASN A C 1
ATOM 2373 O O . ASN A 1 296 ? -22.354 16.936 -0.132 1.00 35.00 296 ASN A O 1
ATOM 2377 N N . ARG A 1 297 ? -22.237 19.208 -0.061 1.00 42.59 297 ARG A N 1
ATOM 2378 C CA . ARG A 1 297 ? -22.985 19.688 1.113 1.00 42.59 297 ARG A CA 1
ATOM 2379 C C . ARG A 1 297 ? -24.508 19.517 1.105 1.00 42.59 297 ARG A C 1
ATOM 2381 O O . ARG A 1 297 ? -25.125 20.207 0.310 1.00 42.59 297 ARG A O 1
ATOM 2388 N N . ASP A 1 298 ? -25.074 18.719 2.002 1.00 41.44 298 ASP A N 1
ATOM 2389 C CA . ASP A 1 298 ? -26.416 18.864 2.604 1.00 41.44 298 ASP A CA 1
ATOM 2390 C C . ASP A 1 298 ? -27.699 18.826 1.743 1.00 41.44 298 ASP A C 1
ATOM 2392 O O . ASP A 1 298 ? -28.055 19.764 1.031 1.00 41.44 298 ASP A O 1
ATOM 2396 N N . ARG A 1 299 ? -28.534 17.813 2.018 1.00 39.97 299 ARG A N 1
ATOM 2397 C CA . ARG A 1 299 ? -29.991 17.989 2.153 1.00 39.97 299 ARG A CA 1
ATOM 2398 C C . ARG A 1 299 ? -30.533 17.092 3.265 1.00 39.97 299 ARG A C 1
ATOM 2400 O O . ARG A 1 299 ? -30.737 15.899 3.081 1.00 39.97 299 ARG A O 1
ATOM 2407 N N . SER A 1 300 ? -30.788 17.712 4.410 1.00 44.50 300 SER A N 1
ATOM 2408 C CA . SER A 1 300 ? -31.735 17.228 5.411 1.00 44.50 300 SER A CA 1
ATOM 2409 C C . SER A 1 300 ? -33.149 17.641 4.978 1.00 44.50 300 SER A C 1
ATOM 2411 O O . SER A 1 300 ? -33.331 18.810 4.621 1.00 44.50 300 SER A O 1
ATOM 2413 N N . PRO A 1 301 ? -34.164 16.761 5.006 1.00 56.91 301 PRO A N 1
ATOM 2414 C CA . PRO A 1 301 ? -35.548 17.185 5.053 1.00 56.91 301 PRO A CA 1
ATOM 2415 C C . PRO A 1 301 ? -36.047 17.172 6.497 1.00 56.91 301 PRO A C 1
ATOM 2417 O O . PRO A 1 301 ? -36.188 16.141 7.149 1.00 56.91 301 PRO A O 1
ATOM 2420 N N . ARG A 1 302 ? -36.371 18.377 6.953 1.00 44.78 302 ARG A N 1
ATOM 2421 C CA . ARG A 1 302 ? -37.338 18.661 8.006 1.00 44.78 302 ARG A CA 1
ATOM 2422 C C . ARG A 1 302 ? -38.703 18.116 7.550 1.00 44.78 302 ARG A C 1
ATOM 2424 O O . ARG A 1 302 ? -39.190 18.544 6.506 1.00 44.78 302 ARG A O 1
ATOM 2431 N N . SER A 1 303 ? -39.342 17.247 8.327 1.00 51.28 303 SER A N 1
ATOM 2432 C CA . SER A 1 303 ? -40.791 17.021 8.241 1.00 51.28 303 SER A CA 1
ATOM 2433 C C . SER A 1 303 ? -41.399 17.164 9.630 1.00 51.28 303 SER A C 1
ATOM 2435 O O . SER A 1 303 ? -41.172 16.337 10.511 1.00 51.28 303 SER A O 1
ATOM 2437 N N . SER A 1 304 ? -42.142 18.252 9.808 1.00 54.16 304 SER A N 1
ATOM 2438 C CA . SER A 1 304 ? -43.032 18.478 10.938 1.00 54.16 304 SER A CA 1
ATOM 2439 C C . SER A 1 304 ? -44.362 17.746 10.731 1.00 54.16 304 SER A C 1
ATOM 2441 O O . SER A 1 304 ? -44.917 17.784 9.637 1.00 54.16 304 SER A O 1
ATOM 2443 N N . SER A 1 305 ? -44.873 17.204 11.838 1.00 51.72 305 SER A N 1
ATOM 2444 C CA . SER A 1 305 ? -46.288 17.097 12.227 1.00 51.72 305 SER A CA 1
ATOM 2445 C C . SER A 1 305 ? -47.242 16.221 11.403 1.00 51.72 305 SER A C 1
ATOM 2447 O O . SER A 1 305 ? -47.750 16.629 10.361 1.00 51.72 305 SER A O 1
ATOM 2449 N N . LYS A 1 306 ? -47.660 15.112 12.020 1.00 49.88 306 LYS A N 1
ATOM 2450 C CA . LYS A 1 306 ? -48.995 14.977 12.626 1.00 49.88 306 LYS A CA 1
ATOM 2451 C C . LYS A 1 306 ? -48.915 14.061 13.840 1.00 49.88 306 LYS A C 1
ATOM 2453 O O . LYS A 1 306 ? -48.078 13.137 13.794 1.00 49.88 306 LYS A O 1
#

Foldseek 3Di:
DDDDPPVVVVVVVVVVVVVVVVPPPDDDDDDDDDDDDDDDDPDCPVVVVVVPDDPPDDPVNVVVVVVVVVVVVVVVVVVVVVVVVVVVVVVVVVVVVVVVVVVVVVCVVVCVVVVCVVVLVVLVVVLVVVVVVLVVLVVVLVVLVVVLVVVVVVQVCCCPPVVDDDDVVVVVVSVVSVVVSVVSVVVSVVCVVVSVVSVVVSVVVVVVVVVVVVVCVVVVVVVVVVVVVVVVVVVVVVVVVVVVVVVVVVPDDPDDDDDDDDDDDDDDDDDDDDDDDDDDDDDDDDDDDDDDDDDDDDDDDDDDDD

Sequence (306 aa):
MYSVIDGKVLFGVIMVILVVERDRHKPPPPPKPISLSPGQYDSRIVDNRLVYRDLQLTPEMYNQLRGLQKKAKDLRQEMRDLRKMSQTQAHTIREAIRDTFIRIRAMLLAGGESNWAIEGDKDRLRLSREEDLYKQEMIRLEKDLTELESTVEELRGNVINRKTRVNMSDVEDMALILSKSSKTVGDLKMRFPSLQERIKTLLTAEIARVDREDKFLKEVPERLENALRRCKKLTGTLVTLKRLASVQEQRLPSSTGESRLSPTPPEVPSSVSSSSLAHTKVGRTSSVPKYIFSKNRDRSPRSSSK

Radius of gyration: 47.92 Å; chains: 1; bounding box: 144×88×119 Å

Organism: NCBI:txid328185

pLDDT: mean 74.92, std 24.44, range [29.53, 98.81]

Secondary structure (DSSP, 8-state):
------HHHHHHHHHHHHHHHHHTTPPPPPPPPPP------TTSHHHHHHSSS-----HHHHHHHHHHHHHHHHHHHHHHHHHHHHHHHHHHHHHHHHHHHHHHHHHHHHHHHHHHHHHHHHHHHHHHHHHHHHHHHHHHHHHHHHHHHHHHHHHHHHHHHH-PPPPHHHHHHHHHHHHHHHHHHHHHHHHHHHHHHHHHHHHHHHHHHHHHHHHHHHHHHHHHHHHHHHHHHHHHHHHHHHHHHHHHHTTS-------------PPPP------------------PPP----------------